Protein AF-A0A7S1WJ44-F1 (afdb_monomer_lite)

Foldseek 3Di:
DDDDDDDDDDDDDDDDDDDDDDDDDDDDDDDDPVVVVVVVVVVVVVCVVVQQAQDAAQDWGAAPVGDTDGELDADPVQEGHLSHQAPNDPTPHYGPHHRHAQLRAQDAQQDFGAAPVGHTDGELDWDDDPVFTEGDLNYDPPRDPTPYYHPGNNNAAQDEAQDWAADPPAPDRPDTDGEQDWGHHPVFTEGHLNHDPPRGPTPYYRPHHNYDDDPAADAQQDWDAAPADNDTDGEQDWDAHPVNDWTEGHLNHDPPRDPTPYYHPHHRYPD

Secondary structure (DSSP, 8-state):
----------------------------S-SSHHHHHHHHHHHHHHHSS--PPP--TT-EEE-TTSSEEESS-B-TTSBBPTTS-TT---SSB--S---S-GGGS---TT-EEE-TTS-EEESS-EEEETTEEEE-TTS-TT---SSB--SS-SSS--B-TT-EEE-SS-SSTT-EEESS-EEEETTEEEE-TTS-TT---SSB--SS--BPPPPPPB-TT-EEE-TTSS-EEESS-EEPPTTS---EE-TTSPTT---SSB--SS--BT-

Organism: Alexandrium catenella (NCBI:txid2925)

Sequence (271 aa):
MRAGLLSLAMALAAASASAGGAPDASCEAQASKDHLLLQLQASDKARLRKTAPACAVGDWVACPGGGSCEGNQCCPNGEVCPSAELHWKDCPRPKSADCLPPHQRPCEVGASVTCPGGEPCSGNQCCPGANGTTVCPSAAFGFSDCQHPKAVDCTQPICEVGAKVPCEPGANPHDFCSGNQCCSGANGTFVCPSADHDWNQCEKPKAFDCLKPKPEPCEVGELVLCPDSDAHCTGNQCCPSADGGPTSVCPSAEEGWSQCDAPKKFDCVGL

pLDDT: mean 75.87, std 19.02, range [28.05, 96.88]

Structure (mmCIF, N/CA/C/O backbone):
data_AF-A0A7S1WJ44-F1
#
_entry.id   AF-A0A7S1WJ44-F1
#
loop_
_atom_site.group_PDB
_atom_site.id
_atom_site.type_symbol
_atom_site.label_atom_id
_atom_site.label_alt_id
_atom_site.label_comp_id
_atom_site.label_asym_id
_atom_site.label_entity_id
_atom_site.label_seq_id
_atom_site.pdbx_PDB_ins_code
_atom_site.Cartn_x
_atom_site.Cartn_y
_atom_site.Cartn_z
_atom_site.occupancy
_atom_site.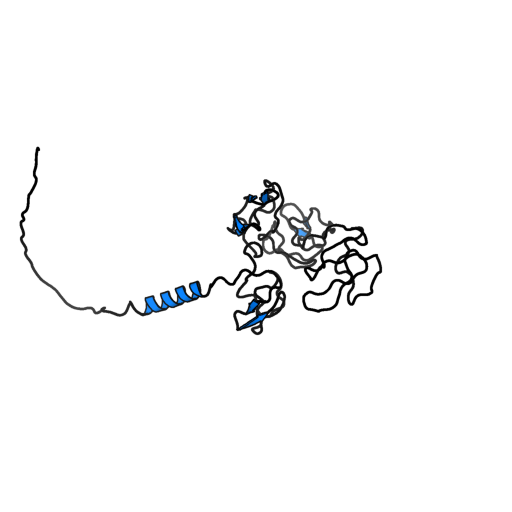B_iso_or_equiv
_atom_site.auth_seq_id
_atom_site.auth_comp_id
_atom_site.auth_asym_id
_atom_site.auth_atom_id
_atom_site.pdbx_PDB_model_num
ATOM 1 N N . MET A 1 1 ? 19.699 62.787 -47.876 1.00 40.47 1 MET A N 1
ATOM 2 C CA . MET A 1 1 ? 20.005 62.844 -49.327 1.00 40.47 1 MET A CA 1
ATOM 3 C C . MET A 1 1 ? 21.015 61.752 -49.659 1.00 40.47 1 MET A C 1
ATOM 5 O O . MET A 1 1 ? 21.880 61.522 -48.826 1.00 40.47 1 MET A O 1
ATOM 9 N N . ARG A 1 2 ? 20.911 61.165 -50.868 1.00 31.86 2 ARG A N 1
ATOM 10 C CA . ARG A 1 2 ? 21.509 59.906 -51.399 1.00 31.86 2 ARG A CA 1
ATOM 11 C C . ARG A 1 2 ? 20.618 58.679 -51.122 1.00 31.86 2 ARG A C 1
ATOM 13 O O . ARG A 1 2 ? 20.396 58.361 -49.965 1.00 31.86 2 ARG A O 1
ATOM 20 N N . ALA A 1 3 ? 19.833 58.232 -52.114 1.00 32.97 3 ALA A N 1
ATOM 21 C CA . ALA A 1 3 ? 20.174 57.322 -53.239 1.00 32.97 3 ALA A CA 1
ATOM 22 C C . ALA A 1 3 ? 20.161 55.852 -52.770 1.00 32.97 3 ALA A C 1
ATOM 24 O O . ALA A 1 3 ? 20.670 55.586 -51.694 1.00 32.97 3 ALA A O 1
ATOM 25 N N . GLY A 1 4 ? 19.626 54.842 -53.457 1.00 31.91 4 GLY A N 1
ATOM 26 C CA . GLY A 1 4 ? 18.977 54.672 -54.759 1.00 31.91 4 GLY A CA 1
ATOM 27 C C . GLY A 1 4 ? 18.382 53.243 -54.789 1.00 31.91 4 GLY A C 1
ATOM 28 O O . GLY A 1 4 ? 18.775 52.405 -53.988 1.00 31.91 4 GLY A O 1
ATOM 29 N N . LEU A 1 5 ? 17.311 53.026 -55.560 1.00 37.56 5 LEU A N 1
ATOM 30 C CA . LEU A 1 5 ? 17.292 52.190 -56.777 1.00 37.56 5 LEU A CA 1
ATOM 31 C C . LEU A 1 5 ? 17.426 50.673 -56.552 1.00 37.56 5 LEU A C 1
ATOM 33 O O . LEU A 1 5 ? 18.509 50.201 -56.237 1.00 37.56 5 LEU A O 1
ATOM 37 N N . LEU A 1 6 ? 16.368 49.921 -56.886 1.00 36.56 6 LEU A N 1
ATOM 38 C CA . LEU A 1 6 ? 16.415 48.924 -57.970 1.00 36.56 6 LEU A CA 1
ATOM 39 C C . LEU A 1 6 ? 15.017 48.349 -58.262 1.00 36.56 6 LEU A C 1
ATOM 41 O O . LEU A 1 6 ? 14.488 47.518 -57.530 1.00 36.56 6 LEU A O 1
ATOM 45 N N . SER A 1 7 ? 14.445 48.810 -59.375 1.00 41.78 7 SER A N 1
ATOM 46 C CA . SER A 1 7 ? 13.483 48.060 -60.184 1.00 41.78 7 SER A CA 1
ATOM 47 C C . SER A 1 7 ? 14.225 46.974 -60.963 1.00 41.78 7 SER A C 1
ATOM 49 O O . SER A 1 7 ? 15.305 47.256 -61.475 1.00 41.78 7 SER A O 1
ATOM 51 N N . LEU A 1 8 ? 13.600 45.816 -61.185 1.00 37.00 8 LEU A N 1
ATOM 52 C CA . LEU A 1 8 ? 13.509 45.232 -62.528 1.00 37.00 8 LEU A CA 1
ATOM 53 C C . LEU A 1 8 ? 12.373 44.200 -62.582 1.00 37.00 8 LEU A C 1
ATOM 55 O O . LEU A 1 8 ? 12.234 43.351 -61.707 1.00 37.00 8 LEU A O 1
ATOM 59 N N . ALA A 1 9 ? 11.563 44.320 -63.628 1.00 35.44 9 ALA A N 1
ATOM 60 C CA . ALA A 1 9 ? 10.484 43.424 -64.010 1.00 35.44 9 ALA A CA 1
ATOM 61 C C . ALA A 1 9 ? 10.841 42.715 -65.330 1.00 35.44 9 ALA A C 1
ATOM 63 O O . ALA A 1 9 ? 11.813 43.090 -65.982 1.00 35.44 9 ALA A O 1
ATOM 64 N N . MET A 1 10 ? 9.946 41.802 -65.734 1.00 37.22 10 MET A N 1
ATOM 65 C CA . MET A 1 10 ? 9.858 41.048 -66.999 1.00 37.22 10 MET A CA 1
ATOM 66 C C . MET A 1 10 ? 10.802 39.849 -67.144 1.00 37.22 10 MET A C 1
ATOM 68 O O . MET A 1 10 ? 11.972 39.945 -66.811 1.00 37.22 10 MET A O 1
ATOM 72 N N . ALA A 1 11 ? 10.449 38.701 -67.726 1.00 37.75 11 ALA A N 1
ATOM 73 C CA . ALA A 1 11 ? 9.242 38.022 -68.239 1.00 37.75 11 ALA A CA 1
ATOM 74 C C . ALA A 1 11 ? 9.768 37.181 -69.414 1.00 37.75 11 ALA A C 1
ATOM 76 O O . ALA A 1 11 ? 10.485 37.748 -70.228 1.00 37.75 11 ALA A O 1
ATOM 77 N N . LEU A 1 12 ? 9.402 35.901 -69.555 1.00 33.78 12 LEU A N 1
ATOM 78 C CA . LEU A 1 12 ? 9.145 35.277 -70.865 1.00 33.78 12 LEU A CA 1
ATOM 79 C C . LEU A 1 12 ? 8.625 33.841 -70.714 1.00 33.78 12 LEU A C 1
ATOM 81 O O . LEU A 1 12 ? 9.137 33.037 -69.941 1.00 33.78 12 LEU A O 1
ATOM 85 N N . ALA A 1 13 ? 7.558 33.586 -71.463 1.00 34.53 13 ALA A N 1
ATOM 86 C CA . ALA A 1 13 ? 6.774 32.365 -71.561 1.00 34.53 13 ALA A CA 1
ATOM 87 C C . ALA A 1 13 ? 7.230 31.501 -72.752 1.00 34.53 13 ALA A C 1
ATOM 89 O O . ALA A 1 13 ? 7.845 32.038 -73.669 1.00 34.53 13 ALA A O 1
ATOM 90 N N . ALA A 1 14 ? 6.838 30.219 -72.792 1.00 36.66 14 ALA A N 1
ATOM 91 C CA . ALA A 1 14 ? 6.149 29.596 -73.940 1.00 36.66 14 ALA A CA 1
ATOM 92 C C . ALA A 1 14 ? 5.881 28.093 -73.716 1.00 36.66 14 ALA A C 1
ATOM 94 O O . ALA A 1 14 ? 6.631 27.392 -73.045 1.00 36.66 14 ALA A O 1
ATOM 95 N N . ALA A 1 15 ? 4.773 27.643 -74.305 1.00 36.34 15 ALA A N 1
ATOM 96 C CA . ALA A 1 15 ? 4.088 26.363 -74.152 1.00 36.34 15 ALA A CA 1
ATOM 97 C C . ALA A 1 15 ? 4.295 25.400 -75.343 1.00 36.34 15 ALA A C 1
ATOM 99 O O . ALA A 1 15 ? 4.692 25.842 -76.418 1.00 36.34 15 ALA A O 1
ATOM 100 N N . SER A 1 16 ? 3.942 24.114 -75.162 1.00 40.56 16 SER A N 1
ATOM 101 C CA . SER A 1 16 ? 3.268 23.159 -76.098 1.00 40.56 16 SER A CA 1
ATOM 102 C C . SER A 1 16 ? 3.574 21.712 -75.637 1.00 40.56 16 SER A C 1
ATOM 104 O O . SER A 1 16 ? 4.726 21.404 -75.373 1.00 40.56 16 SER A O 1
ATOM 106 N N . ALA A 1 17 ? 2.643 20.816 -75.274 1.00 36.91 1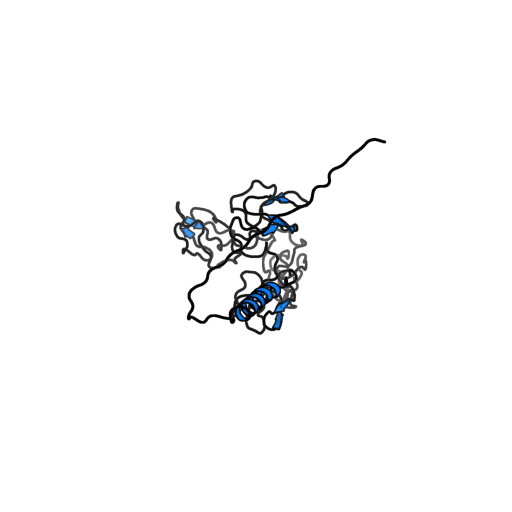7 ALA A N 1
ATOM 107 C CA . ALA A 1 17 ? 1.419 20.260 -75.883 1.00 36.91 17 ALA A CA 1
ATOM 108 C C . ALA A 1 17 ? 1.657 19.067 -76.846 1.00 36.91 17 ALA A C 1
ATOM 110 O O . ALA A 1 17 ? 2.082 19.255 -77.979 1.00 36.91 17 ALA A O 1
ATOM 111 N N . SER A 1 18 ? 1.324 17.847 -76.393 1.00 37.75 18 SER A N 1
ATOM 112 C CA . SER A 1 18 ? 0.626 16.744 -77.112 1.00 37.75 18 SER A CA 1
ATOM 113 C C . SER A 1 18 ? 0.551 15.525 -76.161 1.00 37.75 18 SER A C 1
ATOM 115 O O . SER A 1 18 ? 1.563 15.129 -75.601 1.00 37.75 18 SER A O 1
ATOM 117 N N . ALA A 1 19 ? -0.611 15.083 -75.665 1.00 34.94 19 ALA A N 1
ATOM 118 C CA . ALA A 1 19 ? -1.763 14.419 -76.296 1.00 34.94 19 ALA A CA 1
ATOM 119 C C . ALA A 1 19 ? -1.547 12.913 -76.565 1.00 34.94 19 ALA A C 1
ATOM 121 O O . ALA A 1 19 ? -0.796 12.549 -77.463 1.00 34.94 19 ALA A O 1
ATOM 122 N N . GLY A 1 20 ? -2.296 12.061 -75.843 1.00 28.17 20 GLY A N 1
ATOM 123 C CA . GLY A 1 20 ? -2.628 10.698 -76.282 1.00 28.17 20 GLY A CA 1
ATOM 124 C C . GLY A 1 20 ? -2.820 9.658 -75.169 1.00 28.17 20 GLY A C 1
ATOM 125 O O . GLY A 1 20 ? -1.836 9.140 -74.659 1.00 28.17 20 GLY A O 1
ATOM 126 N N . GLY A 1 21 ? -4.077 9.284 -74.884 1.00 28.05 21 GLY A N 1
ATOM 127 C CA . GLY A 1 21 ? -4.427 7.947 -74.368 1.00 28.05 21 GLY A CA 1
ATOM 128 C C . GLY A 1 21 ? -5.189 7.878 -73.036 1.00 28.05 21 GLY A C 1
ATOM 129 O O . GLY A 1 21 ? -4.581 7.772 -71.981 1.00 28.05 21 GLY A O 1
ATOM 130 N N . ALA A 1 22 ? -6.522 7.851 -73.105 1.00 35.88 22 ALA A N 1
ATOM 131 C CA . ALA A 1 22 ? -7.415 7.178 -72.144 1.00 35.88 22 ALA A CA 1
ATOM 132 C C . ALA A 1 22 ? -7.839 5.821 -72.787 1.00 35.88 22 ALA A C 1
ATOM 134 O O . ALA A 1 22 ? -7.685 5.734 -74.012 1.00 35.88 22 ALA A O 1
ATOM 135 N N . PRO A 1 23 ? -8.378 4.790 -72.084 1.00 49.78 23 PRO A N 1
ATOM 136 C CA . PRO A 1 23 ? -9.302 4.923 -70.949 1.00 49.78 23 PRO A CA 1
ATOM 137 C C . PRO A 1 23 ? -9.191 3.880 -69.806 1.00 49.78 23 PRO A C 1
ATOM 139 O O . PRO A 1 23 ? -8.409 2.938 -69.850 1.00 49.78 23 PRO A O 1
ATOM 142 N N . ASP A 1 24 ? -10.065 4.097 -68.817 1.00 32.94 24 ASP A N 1
ATOM 143 C CA . ASP A 1 24 ? -10.610 3.158 -67.824 1.00 32.94 24 ASP A CA 1
ATOM 144 C C . ASP A 1 24 ? -9.734 2.698 -66.649 1.00 32.94 24 ASP A C 1
ATOM 146 O O . ASP A 1 24 ? -8.983 1.733 -66.730 1.00 32.94 24 ASP A O 1
ATOM 150 N N . ALA A 1 25 ? -9.972 3.304 -65.480 1.00 34.94 25 ALA A N 1
ATOM 151 C CA . ALA A 1 25 ? -10.624 2.599 -64.373 1.00 34.94 25 ALA A CA 1
ATOM 152 C C . ALA A 1 25 ? -10.968 3.570 -63.229 1.00 34.94 25 ALA A C 1
ATOM 154 O O . ALA A 1 25 ? -10.122 4.270 -62.682 1.00 34.94 25 ALA A O 1
ATOM 155 N N . SER A 1 26 ? -12.257 3.573 -62.904 1.00 43.38 26 SER A N 1
ATOM 156 C CA . SER A 1 26 ? -12.923 4.120 -61.721 1.00 43.38 26 SER A CA 1
ATOM 157 C C . SER A 1 26 ? -12.087 4.122 -60.429 1.00 43.38 26 SER A C 1
ATOM 159 O O . SER A 1 26 ? -11.561 3.078 -60.055 1.00 43.38 26 SER A O 1
ATOM 161 N N . CYS A 1 27 ? -12.047 5.262 -59.725 1.00 30.81 27 CYS A N 1
ATOM 162 C CA . CYS A 1 27 ? -12.016 5.362 -58.254 1.00 30.81 27 CYS A CA 1
ATOM 163 C C . CYS A 1 27 ? -12.110 6.843 -57.825 1.00 30.81 27 CYS A C 1
ATOM 165 O O . CYS A 1 27 ? -11.196 7.396 -57.215 1.00 30.81 27 CYS A O 1
ATOM 167 N N . GLU A 1 28 ? -13.216 7.514 -58.162 1.00 38.75 28 GLU A N 1
ATOM 168 C CA . GLU A 1 28 ? -13.568 8.775 -57.504 1.00 38.75 28 GLU A CA 1
ATOM 169 C C . GLU A 1 28 ? -14.410 8.509 -56.250 1.00 38.75 28 GLU A C 1
ATOM 171 O O . GLU A 1 28 ? -15.419 7.811 -56.282 1.00 38.75 28 GLU A O 1
ATOM 176 N N . ALA A 1 29 ? -13.975 9.154 -55.167 1.00 46.62 29 ALA A N 1
ATOM 177 C CA . ALA A 1 29 ? -14.790 9.664 -54.071 1.00 46.62 29 ALA A CA 1
ATOM 178 C C . ALA A 1 29 ? -15.563 8.660 -53.200 1.00 46.62 29 ALA A C 1
ATOM 180 O O . ALA A 1 29 ? -16.782 8.592 -53.284 1.00 46.62 29 ALA A O 1
ATOM 181 N N . GLN A 1 30 ? -14.886 8.027 -52.228 1.00 44.62 30 GLN A N 1
ATOM 182 C CA . GLN A 1 30 ? -15.526 7.585 -50.970 1.00 44.62 30 GLN A CA 1
ATOM 183 C C . GLN A 1 30 ? -14.508 7.168 -49.885 1.00 44.62 30 GLN A C 1
ATOM 185 O O . GLN A 1 30 ? -14.579 6.087 -49.322 1.00 44.62 30 GLN A O 1
ATOM 190 N N . ALA A 1 31 ? -13.534 8.025 -49.561 1.00 45.38 31 ALA A N 1
ATOM 191 C CA . ALA A 1 31 ? -12.556 7.743 -48.495 1.00 45.38 31 ALA A CA 1
ATOM 192 C C . ALA A 1 31 ? -12.356 8.924 -47.530 1.00 45.38 31 ALA A C 1
ATOM 194 O O . ALA A 1 31 ? -11.247 9.197 -47.086 1.00 45.38 31 ALA A O 1
ATOM 195 N N . SER A 1 32 ? -13.421 9.678 -47.231 1.00 51.25 32 SER A N 1
ATOM 196 C CA . SER A 1 32 ? -13.310 10.861 -46.357 1.00 51.25 32 SER A CA 1
ATOM 197 C C . SER A 1 32 ? -14.314 10.902 -45.199 1.00 51.25 32 SER A C 1
ATOM 199 O O . SER A 1 32 ? -14.053 11.575 -44.206 1.00 51.25 32 SER A O 1
ATOM 201 N N . LYS A 1 33 ? -15.417 10.139 -45.243 1.00 45.22 33 LYS A N 1
ATOM 202 C CA . LYS A 1 33 ? -16.398 10.119 -44.140 1.00 45.22 33 LYS A CA 1
ATOM 203 C C . LYS A 1 33 ? -16.094 9.076 -43.061 1.00 45.22 33 LYS A C 1
ATOM 205 O O . LYS A 1 33 ? -16.224 9.398 -41.884 1.00 45.22 33 LYS A O 1
ATOM 210 N N . ASP A 1 34 ? -15.598 7.895 -43.428 1.00 49.16 34 ASP A N 1
ATOM 211 C CA . ASP A 1 34 ? -15.352 6.820 -42.451 1.00 49.16 34 ASP A CA 1
ATOM 212 C C . ASP A 1 34 ? -14.095 7.056 -41.602 1.00 49.16 34 ASP A C 1
ATOM 214 O O . ASP A 1 34 ? -14.073 6.734 -40.414 1.00 49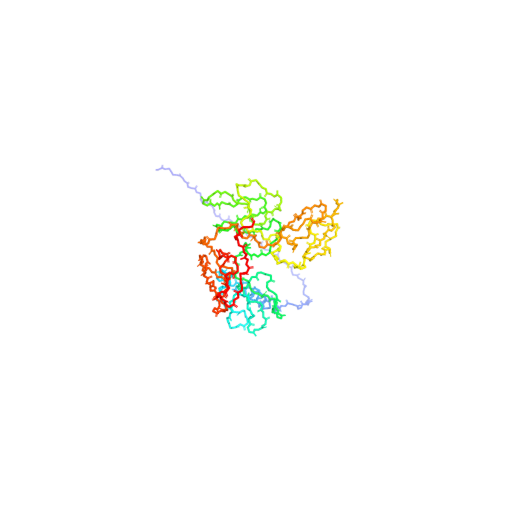.16 34 ASP A O 1
ATOM 218 N N . HIS A 1 35 ? -13.073 7.715 -42.162 1.00 49.12 35 HIS A N 1
ATOM 219 C CA . HIS A 1 35 ? -11.876 8.094 -41.404 1.00 49.12 35 HIS A CA 1
ATOM 220 C C . HIS A 1 35 ? -12.172 9.206 -40.387 1.00 49.12 35 HIS A C 1
ATOM 222 O O . HIS A 1 35 ? -11.628 9.198 -39.285 1.00 49.12 35 HIS A O 1
ATOM 228 N N . LEU A 1 36 ? -13.087 10.126 -40.715 1.00 49.38 36 LEU A N 1
ATOM 229 C CA . LEU A 1 36 ? -13.509 11.172 -39.788 1.00 49.38 36 LEU A CA 1
ATOM 230 C C . LEU A 1 36 ? -14.360 10.592 -38.648 1.00 49.38 36 LEU A C 1
ATOM 232 O O . LEU A 1 36 ? -14.193 11.007 -37.505 1.00 49.38 36 LEU A O 1
ATOM 236 N N . LEU A 1 37 ? -15.207 9.591 -38.926 1.00 54.12 37 LEU A N 1
ATOM 237 C CA . LEU A 1 37 ? -16.004 8.913 -37.898 1.00 54.12 37 LEU A CA 1
ATOM 238 C C . LEU A 1 37 ? -15.125 8.092 -36.934 1.00 54.12 37 LEU A C 1
ATOM 240 O O . LEU A 1 37 ? -15.326 8.167 -35.723 1.00 54.12 37 LEU A O 1
ATOM 244 N N . LEU A 1 38 ? -14.102 7.386 -37.439 1.00 49.62 38 LEU A N 1
ATOM 245 C CA . LEU A 1 38 ? -13.128 6.686 -36.588 1.00 49.62 38 LEU A CA 1
ATOM 246 C C . LEU A 1 38 ? -12.268 7.656 -35.763 1.00 49.62 38 LEU A C 1
ATOM 248 O O . LEU A 1 38 ? -11.977 7.382 -34.598 1.00 49.62 38 LEU A O 1
ATOM 252 N N . GLN A 1 39 ? -11.878 8.800 -36.335 1.00 52.56 39 GLN A N 1
ATOM 253 C CA . GLN A 1 39 ? -11.119 9.824 -35.611 1.00 52.56 39 GLN A CA 1
ATOM 254 C C . GLN A 1 39 ? -11.966 10.542 -34.554 1.00 52.56 39 GLN A C 1
ATOM 256 O O . GLN A 1 39 ? -11.448 10.827 -33.474 1.00 52.56 39 GLN A O 1
ATOM 261 N N . LEU A 1 40 ? -13.261 10.769 -34.798 1.00 50.22 40 LEU A N 1
ATOM 262 C CA . LEU A 1 40 ? -14.200 11.282 -33.793 1.00 50.22 40 LEU A CA 1
ATOM 263 C C . LEU A 1 40 ? -14.408 10.269 -32.660 1.00 50.22 40 LEU A C 1
ATOM 265 O O . LEU A 1 40 ? -14.262 10.637 -31.501 1.00 50.22 40 LEU A O 1
ATOM 269 N N . GLN A 1 41 ? -14.589 8.979 -32.959 1.00 54.84 41 GLN A N 1
ATOM 270 C CA . GLN A 1 41 ? -14.728 7.946 -31.922 1.00 54.84 41 GLN A CA 1
ATOM 271 C C . GLN A 1 41 ? -13.444 7.726 -31.101 1.00 54.84 41 GLN A C 1
ATOM 273 O O . GLN A 1 41 ? -13.521 7.488 -29.894 1.00 54.84 41 GLN A O 1
ATOM 278 N N . ALA A 1 42 ? -12.257 7.851 -31.704 1.00 50.88 42 ALA A N 1
ATOM 279 C CA . ALA A 1 42 ? -10.983 7.803 -30.980 1.00 50.88 42 ALA A CA 1
ATOM 280 C C . ALA A 1 42 ? -10.748 9.061 -30.121 1.00 50.88 42 ALA A C 1
ATOM 282 O O . ALA A 1 42 ? -10.253 8.959 -28.997 1.00 50.88 42 ALA A O 1
ATOM 283 N N . SER A 1 43 ? -11.153 10.235 -30.616 1.00 49.56 43 SER A N 1
ATOM 284 C CA . SER A 1 43 ? -11.034 11.517 -29.907 1.00 49.56 43 SER A CA 1
ATOM 285 C C . SER A 1 43 ? -12.051 11.652 -28.779 1.00 49.56 43 SER A C 1
ATOM 287 O O . SER A 1 43 ? -11.723 12.218 -27.742 1.00 49.56 43 SER A O 1
ATOM 289 N N . ASP A 1 44 ? -13.243 11.078 -28.929 1.00 48.56 44 ASP A N 1
ATOM 290 C CA . ASP A 1 44 ? -14.255 11.006 -27.878 1.00 48.56 44 ASP A CA 1
ATOM 291 C C . ASP A 1 44 ? -13.881 9.971 -26.819 1.00 48.56 44 ASP A C 1
ATOM 293 O O . ASP A 1 44 ? -14.039 10.249 -25.640 1.00 48.56 44 ASP A O 1
ATOM 297 N N . LYS A 1 45 ? -13.267 8.834 -27.177 1.00 49.38 45 LYS A N 1
ATOM 298 C CA . LYS A 1 45 ? -12.708 7.884 -26.193 1.00 49.38 45 LYS A CA 1
ATOM 299 C C . LYS A 1 45 ? -11.504 8.473 -25.436 1.00 49.38 45 LYS A C 1
ATOM 301 O O . LYS A 1 45 ? -11.297 8.155 -24.266 1.00 49.38 45 LYS A O 1
ATOM 306 N N . ALA A 1 46 ? -10.750 9.374 -26.072 1.00 41.66 46 ALA A N 1
ATOM 307 C CA . ALA A 1 46 ? -9.669 10.142 -25.449 1.00 41.66 46 ALA A CA 1
ATOM 308 C C . ALA A 1 46 ? -10.162 11.372 -24.655 1.00 41.66 46 ALA A C 1
ATOM 310 O O . ALA A 1 46 ? -9.540 11.724 -23.660 1.00 41.66 46 ALA A O 1
ATOM 311 N N . ARG A 1 47 ? -11.291 11.996 -25.025 1.00 46.31 47 ARG A N 1
ATOM 312 C CA . ARG A 1 47 ? -11.946 13.084 -24.266 1.00 46.31 47 ARG A CA 1
ATOM 313 C C . ARG A 1 47 ? -12.901 12.590 -23.174 1.00 46.31 47 ARG A C 1
ATOM 315 O O . ARG A 1 47 ? -13.184 13.347 -22.251 1.00 46.31 47 ARG A O 1
ATOM 322 N N . LEU A 1 48 ? -13.362 11.339 -23.242 1.00 44.72 48 LEU A N 1
ATOM 323 C CA . LEU A 1 48 ? -14.066 10.621 -22.170 1.00 44.72 48 LEU A CA 1
ATOM 324 C C . LEU A 1 48 ? -13.109 10.028 -21.133 1.00 44.72 48 LEU A C 1
ATOM 326 O O . LEU A 1 48 ? -13.544 9.753 -20.021 1.00 44.72 48 LEU A O 1
ATOM 330 N N . ARG A 1 49 ? -11.793 10.011 -21.398 1.00 46.25 49 ARG A N 1
ATOM 331 C CA . ARG A 1 49 ? -10.785 10.227 -20.342 1.00 46.25 49 ARG A CA 1
ATOM 332 C C . ARG A 1 49 ? -10.812 11.697 -19.909 1.00 46.25 49 ARG A C 1
ATOM 334 O O . ARG A 1 49 ? -9.796 12.382 -19.854 1.00 46.25 49 ARG A O 1
ATOM 341 N N . LYS A 1 50 ? -12.013 12.203 -19.642 1.00 38.78 50 LYS A N 1
ATOM 342 C CA . LYS A 1 50 ? -12.217 13.404 -18.860 1.00 38.78 50 LYS A CA 1
ATOM 343 C C . LYS A 1 50 ? -11.604 13.029 -17.527 1.00 38.78 50 LYS A C 1
ATOM 345 O O . LYS A 1 50 ? -12.073 12.076 -16.912 1.00 38.78 50 LYS A O 1
ATOM 350 N N . THR A 1 51 ? -10.488 13.665 -17.195 1.00 47.56 51 THR A N 1
ATOM 351 C CA . THR A 1 51 ? -9.818 13.574 -15.901 1.00 47.56 51 THR A CA 1
ATOM 352 C C . THR A 1 51 ? -10.891 13.508 -14.828 1.00 47.56 51 THR A C 1
ATOM 354 O O . THR A 1 51 ? -11.530 14.522 -14.533 1.00 47.56 51 THR A O 1
ATOM 357 N N . ALA A 1 52 ? -11.159 12.299 -14.328 1.00 49.53 52 ALA A N 1
ATOM 358 C CA . ALA A 1 52 ? -11.921 12.157 -13.109 1.00 49.53 52 ALA A CA 1
ATOM 359 C C . ALA A 1 52 ? -11.171 13.010 -12.077 1.00 49.53 52 ALA A C 1
ATOM 361 O O . ALA A 1 52 ? -9.932 13.000 -12.100 1.00 49.53 52 ALA A O 1
ATOM 362 N N . PRO A 1 53 ? -11.867 13.821 -11.265 1.00 58.59 53 PRO A N 1
ATOM 363 C CA . PRO A 1 53 ? -11.199 14.498 -10.167 1.00 58.59 53 PRO A CA 1
ATOM 364 C C . PRO A 1 53 ? -10.412 13.440 -9.395 1.00 58.59 53 PRO A C 1
ATOM 366 O O . PRO A 1 53 ? -10.928 12.346 -9.157 1.00 58.59 53 PRO A O 1
ATOM 369 N N . ALA A 1 54 ? -9.144 13.734 -9.110 1.00 74.50 54 ALA A N 1
ATOM 370 C CA . ALA A 1 54 ? -8.371 12.876 -8.232 1.00 74.50 54 ALA A CA 1
ATOM 371 C C . ALA A 1 54 ? -9.146 12.741 -6.911 1.00 74.50 54 ALA A C 1
ATOM 373 O O . ALA A 1 54 ? -9.667 13.741 -6.415 1.00 74.50 54 ALA A O 1
ATOM 374 N N . CYS A 1 55 ? -9.265 11.520 -6.410 1.00 81.25 55 CYS A N 1
ATOM 375 C CA . CYS A 1 55 ? -10.023 11.171 -5.215 1.00 81.25 55 CYS A CA 1
ATOM 376 C C . CYS A 1 55 ? -9.099 10.466 -4.216 1.00 81.25 55 CYS A C 1
ATOM 378 O O . CYS A 1 55 ? -8.102 9.870 -4.622 1.00 81.25 55 CYS A O 1
ATOM 380 N N . ALA A 1 56 ? -9.403 10.529 -2.928 1.00 81.12 56 ALA A N 1
ATOM 381 C CA . ALA A 1 56 ? -8.775 9.696 -1.914 1.00 81.12 56 ALA A CA 1
ATOM 382 C C . ALA A 1 56 ? -9.435 8.310 -1.853 1.00 81.12 56 ALA A C 1
ATOM 384 O O . ALA A 1 56 ? -10.542 8.093 -2.360 1.00 81.12 56 ALA A O 1
ATOM 385 N N . VAL A 1 57 ? -8.742 7.360 -1.220 1.00 80.44 57 VAL A N 1
ATOM 386 C CA . VAL A 1 57 ? -9.362 6.086 -0.847 1.00 80.44 57 VAL A CA 1
ATOM 387 C C . VAL A 1 57 ? -10.535 6.388 0.078 1.00 80.44 57 VAL A C 1
ATOM 389 O O . VAL A 1 57 ? -10.371 7.139 1.032 1.00 80.44 57 VAL A O 1
ATOM 392 N N . GLY A 1 58 ? -11.703 5.816 -0.212 1.00 79.56 58 GLY A N 1
ATOM 393 C CA . GLY A 1 58 ? -12.901 6.081 0.587 1.00 79.56 58 GLY A CA 1
ATOM 394 C C . GLY A 1 58 ? -13.674 7.336 0.185 1.00 79.56 58 GLY A C 1
ATOM 395 O O . GLY A 1 58 ? -14.655 7.647 0.831 1.00 79.56 58 GLY A O 1
ATOM 396 N N . ASP A 1 59 ? -13.313 8.047 -0.886 1.00 88.62 59 ASP A N 1
ATOM 397 C CA . ASP A 1 59 ? -14.146 9.164 -1.350 1.00 88.62 59 ASP A CA 1
ATOM 398 C C . ASP A 1 59 ? -15.463 8.682 -1.980 1.00 88.62 59 ASP A C 1
ATOM 400 O O . ASP A 1 59 ? -15.487 7.702 -2.734 1.00 88.62 59 ASP A O 1
ATOM 404 N N . TRP A 1 60 ? -16.547 9.441 -1.782 1.00 89.75 60 TRP A N 1
ATOM 405 C CA . TRP A 1 60 ? -17.809 9.246 -2.501 1.00 89.75 60 TRP A CA 1
ATOM 406 C C . TRP A 1 60 ? -17.676 9.684 -3.966 1.00 89.75 60 TRP A C 1
ATOM 408 O O . TRP A 1 60 ? -17.621 10.878 -4.283 1.00 89.75 60 TRP A O 1
ATOM 418 N N . VAL A 1 61 ? -17.654 8.722 -4.890 1.00 91.50 61 VAL A N 1
ATOM 419 C CA . VAL A 1 61 ? -17.360 8.964 -6.310 1.00 91.50 61 VAL A CA 1
ATOM 420 C C . VAL A 1 61 ? -18.418 8.386 -7.241 1.00 91.50 61 VAL A C 1
ATOM 422 O O . VAL A 1 61 ? -19.176 7.475 -6.910 1.00 91.50 61 VAL A O 1
ATOM 425 N N . ALA A 1 62 ? -18.498 8.949 -8.446 1.00 91.94 62 ALA A N 1
ATOM 426 C CA . ALA A 1 62 ? -19.410 8.470 -9.476 1.00 91.94 62 ALA A CA 1
ATOM 427 C C . ALA A 1 62 ? -18.894 7.174 -10.119 1.00 91.94 62 ALA A C 1
ATOM 429 O O . ALA A 1 62 ? -17.737 7.084 -10.535 1.00 91.94 62 ALA A O 1
ATOM 430 N N . CYS A 1 63 ? -19.788 6.200 -10.274 1.00 92.19 63 CYS A N 1
ATOM 431 C CA . CYS A 1 63 ? -19.499 4.946 -10.956 1.00 92.19 63 CYS A CA 1
ATOM 432 C C . CYS A 1 63 ? -19.514 5.115 -12.487 1.00 92.19 63 CYS A C 1
ATOM 434 O O . CYS A 1 63 ? -20.423 5.759 -13.020 1.00 92.19 63 CYS A O 1
ATOM 436 N N . PRO A 1 64 ? -18.599 4.466 -13.235 1.00 85.44 64 PRO A N 1
ATOM 437 C CA . PRO A 1 64 ? -18.576 4.511 -14.703 1.00 85.44 64 PRO A CA 1
ATOM 438 C C . PRO A 1 64 ? -19.862 3.998 -15.371 1.00 85.44 64 PRO A C 1
ATOM 440 O O . PRO A 1 64 ? -20.244 4.484 -16.433 1.00 85.44 64 PRO A O 1
ATOM 443 N N . GLY A 1 65 ? -20.542 3.032 -14.743 1.00 82.94 65 GLY A N 1
ATOM 444 C CA . GLY A 1 65 ? -21.832 2.490 -15.187 1.00 82.94 65 GLY A CA 1
ATOM 445 C C . GLY A 1 65 ? -23.066 3.234 -14.664 1.00 82.94 65 GLY A C 1
ATOM 446 O O . GLY A 1 65 ? -24.181 2.777 -14.908 1.00 82.94 65 GLY A O 1
ATOM 447 N N . GLY A 1 66 ? -22.885 4.350 -13.953 1.00 84.06 66 GLY A N 1
ATOM 448 C CA . GLY A 1 66 ? -23.951 5.068 -13.256 1.00 84.06 66 GLY A CA 1
ATOM 449 C C . GLY A 1 66 ? -24.104 4.653 -11.789 1.00 84.06 66 GLY A C 1
ATOM 450 O O . GLY A 1 66 ? -23.730 3.551 -11.387 1.00 84.06 66 GLY A O 1
ATOM 451 N N . GLY A 1 67 ? -24.649 5.570 -10.988 1.00 90.31 67 GLY A N 1
ATOM 452 C CA . GLY A 1 67 ? -24.667 5.474 -9.528 1.00 90.31 67 GLY A CA 1
ATOM 453 C C . GLY A 1 67 ? -23.402 6.047 -8.887 1.00 90.31 67 GLY A C 1
ATOM 454 O O . GLY A 1 67 ? -22.577 6.677 -9.554 1.00 90.31 67 GLY A O 1
ATOM 455 N N . SER A 1 68 ? -23.268 5.819 -7.587 1.00 92.38 68 SER A N 1
ATOM 456 C CA . SER A 1 68 ? -22.126 6.253 -6.787 1.00 92.38 68 SER A CA 1
ATOM 457 C C . SER A 1 68 ? -21.696 5.137 -5.848 1.00 92.38 68 SER A C 1
ATOM 459 O O . SER A 1 68 ? -22.486 4.240 -5.552 1.00 92.38 68 SER A O 1
ATOM 461 N N . CYS A 1 69 ? -20.443 5.192 -5.428 1.00 92.81 69 CYS A N 1
ATOM 462 C CA . CYS A 1 69 ? -19.830 4.252 -4.505 1.00 92.81 69 CYS A CA 1
ATOM 463 C C . CYS A 1 69 ? -18.779 4.979 -3.665 1.00 92.81 69 CYS A C 1
ATOM 465 O O . CYS A 1 69 ? -18.355 6.083 -4.018 1.00 92.81 69 CYS A O 1
ATOM 467 N N . GLU A 1 70 ? -18.345 4.332 -2.591 1.00 93.62 70 GLU A N 1
ATOM 468 C CA . GLU A 1 70 ? -17.359 4.863 -1.658 1.00 93.62 70 GLU A CA 1
ATOM 469 C C . GLU A 1 70 ? -16.396 3.752 -1.244 1.00 93.62 70 GLU A C 1
ATOM 471 O O . GLU A 1 70 ? -16.835 2.677 -0.837 1.00 93.62 70 GLU A O 1
ATOM 476 N N . GLY A 1 71 ? -15.089 3.980 -1.389 1.00 86.56 71 GLY A N 1
ATOM 477 C CA . GLY A 1 71 ? -14.069 3.047 -0.912 1.00 86.56 71 GLY A CA 1
ATOM 478 C C . GLY A 1 71 ? -14.257 1.621 -1.432 1.00 86.56 71 GLY A C 1
ATOM 479 O O . GLY A 1 71 ? -14.528 1.402 -2.611 1.00 86.56 71 GLY A O 1
ATOM 480 N N . ASN A 1 72 ? -14.097 0.637 -0.549 1.00 88.25 72 ASN A N 1
ATOM 481 C CA . ASN A 1 72 ? -14.163 -0.794 -0.858 1.00 88.25 72 ASN A CA 1
ATOM 482 C C . ASN A 1 72 ? -15.616 -1.288 -1.029 1.00 88.25 72 ASN A C 1
ATOM 484 O O . ASN A 1 72 ? -16.086 -2.168 -0.311 1.00 88.25 72 ASN A O 1
ATOM 488 N N . GLN A 1 73 ? -16.344 -0.698 -1.979 1.00 92.19 73 GLN A N 1
ATOM 489 C CA . GLN A 1 73 ? -17.723 -1.046 -2.324 1.00 92.19 73 GLN A CA 1
ATOM 490 C C . GLN A 1 73 ? -17.882 -1.314 -3.823 1.00 92.19 73 GLN A C 1
ATOM 492 O O . GLN A 1 73 ? -17.140 -0.803 -4.665 1.00 92.19 73 GLN A O 1
ATOM 497 N N . CYS A 1 74 ? -18.879 -2.124 -4.182 1.00 93.44 74 CYS A N 1
ATOM 498 C CA . CYS A 1 74 ? -19.177 -2.385 -5.583 1.00 93.44 74 CYS A CA 1
ATOM 499 C C . CYS A 1 74 ? -20.106 -1.316 -6.133 1.00 93.44 74 CYS A C 1
ATOM 501 O O . CYS A 1 74 ? -21.170 -1.047 -5.578 1.00 93.44 74 CYS A O 1
ATOM 503 N N . CYS A 1 75 ? -19.744 -0.778 -7.292 1.00 94.75 75 CYS A N 1
ATOM 504 C CA . CYS A 1 75 ? -20.667 -0.033 -8.122 1.00 94.75 75 CYS A CA 1
ATOM 505 C C . CYS A 1 75 ? -21.900 -0.889 -8.465 1.00 94.75 75 CYS A C 1
ATOM 507 O O . CYS A 1 75 ? -21.800 -2.118 -8.551 1.00 94.75 75 CYS A O 1
ATOM 509 N N . PRO A 1 76 ? -23.060 -0.274 -8.763 1.00 92.81 76 PRO A N 1
ATOM 510 C CA . PRO A 1 76 ? -24.284 -1.007 -9.111 1.00 92.81 76 PRO A CA 1
ATOM 511 C C . PRO A 1 76 ? -24.143 -1.949 -10.317 1.00 92.81 76 PRO A C 1
ATOM 513 O O . PRO A 1 76 ? -24.882 -2.920 -10.448 1.00 92.81 76 PRO A O 1
ATOM 516 N N . ASN A 1 77 ? -23.185 -1.674 -11.205 1.00 88.88 77 ASN A N 1
ATOM 517 C CA . ASN A 1 77 ? -22.845 -2.515 -12.353 1.00 88.88 77 ASN A CA 1
ATOM 518 C C . ASN A 1 77 ? -21.908 -3.696 -12.003 1.00 88.88 77 ASN A C 1
ATOM 520 O O . ASN A 1 77 ? -21.498 -4.435 -12.900 1.00 88.88 77 ASN A O 1
ATOM 524 N N . GLY A 1 78 ? -21.556 -3.863 -10.725 1.00 89.06 78 GLY A N 1
ATOM 525 C CA . GLY A 1 78 ? -20.669 -4.904 -10.217 1.00 89.06 78 GLY A CA 1
ATOM 526 C C . GLY A 1 78 ? -19.178 -4.620 -10.395 1.00 89.06 78 GLY A C 1
ATOM 527 O O . GLY A 1 78 ? -18.388 -5.544 -10.234 1.00 89.06 78 GLY A O 1
ATOM 528 N N . GLU A 1 79 ? -18.779 -3.400 -10.760 1.00 92.06 79 GLU A N 1
ATOM 529 C CA . GLU A 1 79 ? -17.367 -2.995 -10.803 1.00 92.06 79 GLU A CA 1
ATOM 530 C C . GLU A 1 79 ? -16.870 -2.526 -9.436 1.00 92.06 79 GLU A C 1
ATOM 532 O O . GLU A 1 79 ? -17.627 -1.959 -8.653 1.00 92.06 79 GLU A O 1
ATOM 537 N N . VAL A 1 80 ? -15.583 -2.731 -9.165 1.00 91.50 80 VAL A N 1
ATOM 538 C CA . VAL A 1 80 ? -14.906 -2.117 -8.016 1.00 91.50 80 VAL A CA 1
ATOM 539 C C . VAL A 1 80 ? -14.997 -0.589 -8.101 1.00 91.50 80 VAL A C 1
ATOM 541 O O . VAL A 1 80 ? -14.752 -0.019 -9.170 1.00 91.50 80 VAL A O 1
ATOM 544 N N . CYS A 1 81 ? -15.325 0.070 -6.984 1.00 92.75 81 CYS A N 1
ATOM 545 C CA . CYS A 1 81 ? -15.413 1.525 -6.921 1.00 92.75 81 CYS A CA 1
ATOM 546 C C . CYS A 1 81 ? -14.108 2.219 -7.366 1.00 92.75 81 CYS A C 1
ATOM 548 O O . CYS A 1 81 ? -13.015 1.759 -7.019 1.00 92.75 81 CYS A O 1
ATOM 550 N N . PRO A 1 82 ? -14.173 3.358 -8.084 1.00 90.56 82 PRO A N 1
ATOM 551 C CA . PRO A 1 82 ? -12.978 4.111 -8.464 1.00 90.56 82 PRO A CA 1
ATOM 552 C C . PRO A 1 82 ? -12.126 4.629 -7.298 1.00 90.56 82 PRO A C 1
ATOM 554 O O . PRO A 1 82 ? -10.922 4.797 -7.495 1.00 90.56 82 PRO A O 1
ATOM 557 N N . SER A 1 83 ? -12.729 4.859 -6.124 1.00 90.06 83 SER A N 1
ATOM 558 C CA . SER A 1 83 ? -12.058 5.243 -4.871 1.00 90.06 83 SER A CA 1
ATOM 559 C C . SER A 1 83 ? -11.745 4.050 -3.958 1.00 90.06 83 SER A C 1
ATOM 561 O O . SER A 1 83 ? -11.264 4.239 -2.843 1.00 90.06 83 SER A O 1
ATOM 563 N N . ALA A 1 84 ? -12.003 2.815 -4.403 1.00 82.81 84 ALA A N 1
ATOM 564 C CA . ALA A 1 84 ? -11.614 1.620 -3.660 1.00 82.81 84 ALA A CA 1
ATOM 565 C C . ALA A 1 84 ? -10.098 1.485 -3.577 1.00 82.81 84 ALA A C 1
ATOM 567 O O . ALA A 1 84 ? -9.386 1.798 -4.544 1.00 82.81 84 ALA A O 1
ATOM 568 N N . GLU A 1 85 ? -9.625 0.897 -2.478 1.00 76.81 85 GLU A N 1
ATOM 569 C CA . GLU A 1 85 ? -8.240 0.465 -2.348 1.00 76.81 85 GLU A CA 1
ATOM 570 C C . GLU A 1 85 ? -7.835 -0.383 -3.562 1.00 76.81 85 GLU A C 1
ATOM 572 O O . GLU A 1 85 ? -8.619 -1.138 -4.145 1.00 76.81 85 GLU A O 1
ATOM 577 N N . LEU A 1 86 ? -6.577 -0.264 -3.975 1.00 66.69 86 LEU A N 1
ATOM 578 C CA . LEU A 1 86 ? -6.091 -0.841 -5.233 1.00 66.69 86 LEU A CA 1
ATOM 579 C C . LEU A 1 86 ? -6.271 -2.350 -5.368 1.00 66.69 86 LEU A C 1
ATOM 581 O O . LEU A 1 86 ? -6.405 -2.858 -6.483 1.00 66.69 86 LEU A O 1
ATOM 585 N N . HIS A 1 87 ? -6.259 -3.059 -4.245 1.00 62.72 87 HIS A N 1
ATOM 586 C CA . HIS A 1 87 ? -6.251 -4.517 -4.201 1.00 62.72 87 HIS A CA 1
ATOM 587 C C . HIS A 1 87 ? -7.596 -5.097 -3.784 1.00 62.72 87 HIS A C 1
ATOM 589 O O . HIS A 1 87 ? -7.738 -6.319 -3.748 1.00 62.72 87 HIS A O 1
ATOM 595 N N . TRP A 1 88 ? -8.584 -4.243 -3.523 1.00 77.06 88 TRP A N 1
ATOM 596 C CA . TRP A 1 88 ? -9.919 -4.696 -3.207 1.00 77.06 88 TRP A CA 1
ATOM 597 C C . TRP A 1 88 ? -10.586 -5.259 -4.471 1.00 77.06 88 TRP A C 1
ATOM 599 O O . TRP A 1 88 ? -10.753 -4.567 -5.478 1.00 77.06 88 TRP A O 1
ATOM 609 N N . LYS A 1 89 ? -10.878 -6.565 -4.454 1.00 78.12 89 LYS A N 1
ATOM 610 C CA . LYS A 1 89 ? -11.339 -7.350 -5.617 1.00 78.12 89 LYS A CA 1
ATOM 611 C C . LYS A 1 89 ? -12.612 -8.142 -5.328 1.00 78.12 89 LYS A C 1
ATOM 613 O O . LYS A 1 89 ? -12.930 -9.067 -6.069 1.00 78.12 89 LYS A O 1
ATOM 618 N N . ASP A 1 90 ? -13.355 -7.762 -4.294 1.00 84.06 90 ASP A N 1
ATOM 619 C CA . ASP A 1 90 ? -14.551 -8.502 -3.873 1.00 84.06 90 ASP A CA 1
ATOM 620 C C . ASP A 1 90 ? -15.768 -8.244 -4.777 1.00 84.06 90 ASP A C 1
ATOM 622 O O . ASP A 1 90 ? -16.843 -8.805 -4.562 1.00 84.06 90 ASP A O 1
ATOM 626 N N . CYS A 1 91 ? -15.604 -7.441 -5.835 1.00 88.44 91 CYS A N 1
ATOM 627 C CA . CYS A 1 91 ? -16.626 -7.251 -6.854 1.00 88.44 91 CYS A CA 1
ATOM 628 C C . CYS A 1 91 ? -16.508 -8.226 -8.029 1.00 88.44 91 CYS A C 1
ATOM 630 O O . CYS A 1 91 ? -15.403 -8.589 -8.438 1.00 88.44 91 CYS A O 1
ATOM 632 N N . PRO A 1 92 ? -17.640 -8.551 -8.684 1.00 89.88 92 PRO A N 1
ATOM 633 C CA . PRO A 1 92 ? -17.662 -9.378 -9.891 1.00 89.88 92 PRO A CA 1
ATOM 634 C C . PRO A 1 92 ? -16.796 -8.863 -11.049 1.00 89.88 92 PRO A C 1
ATOM 636 O O . PRO A 1 92 ? -16.417 -9.642 -11.926 1.00 89.88 92 PRO A O 1
ATOM 639 N N . ARG A 1 93 ? -16.520 -7.555 -11.104 1.00 80.19 93 ARG A N 1
ATOM 640 C CA . ARG A 1 93 ? -15.723 -6.917 -12.154 1.00 80.19 93 ARG A CA 1
ATOM 641 C C . ARG A 1 93 ? -14.660 -5.989 -11.556 1.00 80.19 93 ARG A C 1
ATOM 643 O O . ARG A 1 93 ? -14.929 -5.314 -10.563 1.00 80.19 93 ARG A O 1
ATOM 650 N N . PRO A 1 94 ? -13.473 -5.888 -12.181 1.00 77.12 94 PRO A N 1
ATOM 651 C CA . PRO A 1 94 ? -12.451 -4.934 -11.762 1.00 77.12 94 PRO A CA 1
ATOM 652 C C . PRO A 1 94 ? -12.886 -3.487 -12.040 1.00 77.12 94 PRO A C 1
ATOM 654 O O . PRO A 1 94 ? -13.802 -3.241 -12.828 1.00 77.12 94 PRO A O 1
ATOM 657 N N . LYS A 1 95 ? -12.186 -2.525 -11.430 1.00 80.56 95 LYS A N 1
ATOM 658 C CA . LYS A 1 95 ? -12.406 -1.095 -11.670 1.00 80.56 95 LYS A CA 1
ATOM 659 C C . LYS A 1 95 ? -12.111 -0.743 -13.136 1.00 80.56 95 LYS A C 1
ATOM 661 O O . LYS A 1 95 ? -11.031 -1.036 -13.647 1.00 80.56 95 LYS A O 1
ATOM 666 N N . SER A 1 96 ? -13.059 -0.111 -13.829 1.00 80.44 96 SER A N 1
ATOM 667 C CA . SER A 1 96 ? -12.847 0.400 -15.196 1.00 80.44 96 SER A CA 1
ATOM 668 C C . SER A 1 96 ? -12.354 1.851 -15.215 1.00 80.44 96 SER A C 1
ATOM 670 O O . SER A 1 96 ? -11.920 2.353 -16.253 1.00 80.44 96 SER A O 1
ATOM 672 N N . ALA A 1 97 ? -12.448 2.528 -14.072 1.00 79.69 97 ALA A N 1
ATOM 673 C CA . ALA A 1 97 ? -11.889 3.838 -13.800 1.00 79.69 97 ALA A CA 1
ATOM 674 C C . ALA A 1 97 ? -11.311 3.815 -12.386 1.00 79.69 97 ALA A C 1
ATOM 676 O O . ALA A 1 97 ? -11.913 3.256 -11.478 1.00 79.69 97 ALA A O 1
ATOM 677 N N . ASP A 1 98 ? -10.150 4.426 -12.219 1.00 81.56 98 ASP A N 1
ATOM 678 C CA . ASP A 1 98 ? -9.506 4.635 -10.931 1.00 81.56 98 ASP A CA 1
ATOM 679 C C . ASP A 1 98 ? -9.321 6.148 -10.811 1.00 81.56 98 ASP A C 1
ATOM 681 O O . ASP A 1 98 ? -8.876 6.781 -11.779 1.00 81.56 98 ASP A O 1
ATOM 685 N N . CYS A 1 99 ? -9.741 6.742 -9.697 1.00 81.81 99 CYS A N 1
ATOM 686 C CA . CYS A 1 99 ? -9.558 8.172 -9.441 1.00 81.81 99 CYS A CA 1
ATOM 687 C C . CYS A 1 99 ? -8.477 8.443 -8.394 1.00 81.81 99 CYS A C 1
ATOM 689 O O . CYS A 1 99 ? -8.135 9.605 -8.190 1.00 81.81 99 CYS A O 1
ATOM 691 N N . LEU A 1 100 ? -7.883 7.401 -7.806 1.00 78.75 100 LEU A N 1
ATOM 692 C CA . LEU A 1 100 ? -6.773 7.556 -6.882 1.00 78.75 100 LEU A CA 1
ATOM 693 C C . LEU A 1 100 ? -5.579 8.197 -7.603 1.00 78.75 100 LEU A C 1
ATOM 695 O O . LEU A 1 100 ? -5.401 7.989 -8.820 1.00 78.75 100 LEU A O 1
ATOM 699 N N . PRO A 1 101 ? -4.755 8.985 -6.891 1.00 66.62 101 PRO A N 1
ATOM 700 C CA . PRO A 1 101 ? -3.565 9.592 -7.452 1.00 66.62 101 PRO A CA 1
ATOM 701 C C . PRO A 1 101 ? -2.638 8.550 -8.097 1.00 66.62 101 PRO A C 1
ATOM 703 O O . PRO A 1 101 ? -2.566 7.416 -7.629 1.00 66.62 101 PRO A O 1
ATOM 706 N N . PRO A 1 102 ? -1.853 8.917 -9.125 1.00 56.16 102 PRO A N 1
ATOM 707 C CA . PRO A 1 102 ? -0.968 7.981 -9.823 1.00 56.16 102 PRO A CA 1
ATOM 708 C C . PRO A 1 102 ? 0.056 7.271 -8.926 1.00 56.16 102 PRO A C 1
ATOM 710 O O . PRO A 1 102 ? 0.456 6.158 -9.248 1.00 56.16 102 PRO A O 1
ATOM 713 N N . HIS A 1 103 ? 0.480 7.886 -7.813 1.00 56.94 103 HIS A N 1
ATOM 714 C CA . HIS A 1 103 ? 1.355 7.228 -6.833 1.00 56.94 103 HIS A CA 1
ATOM 715 C C . HIS A 1 103 ? 0.656 6.103 -6.069 1.00 56.94 103 HIS A C 1
ATOM 717 O O . HIS A 1 103 ? 1.323 5.198 -5.591 1.00 56.94 103 HIS A O 1
ATOM 723 N N . GLN A 1 104 ? -0.671 6.138 -5.982 1.00 61.22 104 GLN A N 1
ATOM 724 C CA . GLN A 1 104 ? -1.498 5.086 -5.411 1.00 61.22 104 GLN A CA 1
ATOM 725 C C . GLN A 1 104 ? -2.021 4.158 -6.510 1.00 61.22 104 GLN A C 1
ATOM 727 O O . GLN A 1 104 ? -3.152 3.726 -6.419 1.00 61.22 104 GLN A O 1
ATOM 732 N N . ARG A 1 105 ? -1.276 3.872 -7.582 1.00 66.44 105 ARG A N 1
ATOM 733 C CA . ARG A 1 105 ? -1.625 2.819 -8.557 1.00 66.44 105 ARG A CA 1
ATOM 734 C C . ARG A 1 105 ? -0.413 1.948 -8.801 1.00 66.44 105 ARG A C 1
ATOM 736 O O . ARG A 1 105 ? 0.666 2.523 -8.875 1.00 66.44 105 ARG A O 1
ATOM 743 N N . PRO A 1 106 ? -0.558 0.626 -9.009 1.00 71.81 106 PRO A N 1
ATOM 744 C CA . PRO A 1 106 ? 0.562 -0.195 -9.432 1.00 71.81 106 PRO A CA 1
ATOM 745 C C . PRO A 1 106 ? 1.240 0.411 -10.663 1.00 71.81 106 PRO A C 1
ATOM 747 O O . PRO A 1 106 ? 0.581 0.781 -11.638 1.00 71.81 106 PRO A O 1
ATOM 750 N N . CYS A 1 107 ? 2.555 0.532 -10.594 1.00 74.50 107 CYS A N 1
ATOM 751 C CA . CYS A 1 107 ? 3.416 1.112 -11.604 1.00 74.50 107 CYS A CA 1
ATOM 752 C C . CYS A 1 107 ? 4.589 0.157 -11.852 1.00 74.50 107 CYS A C 1
ATOM 754 O O . CYS A 1 107 ? 4.952 -0.640 -10.992 1.00 74.50 107 CYS A O 1
ATOM 756 N N . GLU A 1 108 ? 5.208 0.227 -13.024 1.00 79.69 108 GLU A N 1
ATOM 757 C CA . GLU A 1 108 ? 6.460 -0.493 -13.260 1.00 79.69 108 GLU A CA 1
ATOM 758 C C . GLU A 1 108 ? 7.641 0.300 -12.685 1.00 79.69 108 GLU A C 1
ATOM 760 O O . GLU A 1 108 ? 7.604 1.534 -12.602 1.00 79.69 108 GLU A O 1
ATOM 765 N N . VAL A 1 109 ? 8.721 -0.395 -12.318 1.00 82.81 109 VAL A N 1
ATOM 766 C CA . VAL A 1 109 ? 9.979 0.270 -11.951 1.00 82.81 109 VAL A CA 1
ATOM 767 C C . VAL A 1 109 ? 10.416 1.173 -13.107 1.00 82.81 109 VAL A C 1
ATOM 769 O O . VAL A 1 109 ? 10.495 0.741 -14.254 1.00 82.81 109 VAL A O 1
ATOM 772 N N . GLY A 1 110 ? 10.703 2.442 -12.816 1.00 83.00 110 GLY A N 1
ATOM 773 C CA . GLY A 1 110 ? 11.061 3.435 -13.833 1.00 83.00 110 GLY A CA 1
ATOM 774 C C . GLY A 1 110 ? 9.879 4.153 -14.488 1.00 83.00 110 GLY A C 1
ATOM 775 O O . GLY A 1 110 ? 10.109 5.066 -15.281 1.00 83.00 110 GLY A O 1
ATOM 776 N N . ALA A 1 111 ? 8.631 3.810 -14.154 1.00 84.56 111 ALA A N 1
ATOM 777 C CA . ALA A 1 111 ? 7.463 4.521 -14.666 1.00 84.56 111 ALA A CA 1
ATOM 778 C C . ALA A 1 111 ? 7.484 6.007 -14.268 1.00 84.56 111 ALA A C 1
ATOM 780 O O . ALA A 1 111 ? 7.886 6.363 -13.158 1.00 84.56 111 ALA A O 1
ATOM 781 N N . SER A 1 112 ? 7.017 6.883 -15.160 1.00 87.62 112 SER A N 1
ATOM 782 C CA . SER A 1 112 ? 6.778 8.285 -14.812 1.00 87.62 112 SER A CA 1
ATOM 783 C C . SER A 1 112 ? 5.533 8.369 -13.933 1.00 87.62 112 SER A C 1
ATOM 785 O O . SER A 1 112 ? 4.425 8.071 -14.380 1.00 87.62 112 SER A O 1
ATOM 787 N N . VAL A 1 113 ? 5.737 8.733 -12.671 1.00 85.69 113 VAL A N 1
ATOM 788 C CA . VAL A 1 113 ? 4.700 8.827 -11.642 1.00 85.69 113 VAL A CA 1
ATOM 789 C C . VAL A 1 113 ? 4.763 10.188 -10.970 1.00 85.69 113 VAL A C 1
ATOM 791 O O . VAL A 1 113 ? 5.730 10.931 -11.113 1.00 85.69 113 VAL A O 1
ATOM 794 N N . THR A 1 114 ? 3.713 10.541 -10.243 1.00 84.25 114 THR A N 1
ATOM 795 C CA . THR A 1 114 ? 3.648 11.805 -9.509 1.00 84.25 114 THR A CA 1
ATOM 796 C C . THR A 1 114 ? 4.089 11.573 -8.072 1.00 84.25 114 THR A C 1
ATOM 798 O O . THR A 1 114 ? 3.494 10.747 -7.389 1.00 84.25 114 THR A O 1
ATOM 801 N N . CYS A 1 115 ? 5.090 12.307 -7.596 1.00 84.00 115 CYS A N 1
ATOM 802 C CA . CYS A 1 115 ? 5.474 12.348 -6.190 1.00 84.00 115 CYS A CA 1
ATOM 803 C C . CYS A 1 115 ? 4.275 12.704 -5.294 1.00 84.00 115 CYS A C 1
ATOM 805 O O . CYS A 1 115 ? 3.362 13.402 -5.741 1.00 84.00 115 CYS A O 1
ATOM 807 N N . PRO A 1 116 ? 4.302 12.337 -4.001 1.00 73.56 116 PRO A N 1
ATOM 808 C CA . PRO A 1 116 ? 3.293 12.788 -3.037 1.00 73.56 116 PRO A CA 1
ATOM 809 C C . PRO A 1 116 ? 3.147 14.321 -2.984 1.00 73.56 116 PRO A C 1
ATOM 811 O O . PRO A 1 116 ? 2.054 14.832 -2.780 1.00 73.56 116 PRO A O 1
ATOM 814 N N . GLY A 1 117 ? 4.238 15.058 -3.236 1.00 73.56 117 GLY A N 1
ATOM 815 C CA . GLY A 1 117 ? 4.256 16.524 -3.329 1.00 73.56 117 GLY A CA 1
ATOM 816 C C . GLY A 1 117 ? 3.793 17.114 -4.670 1.00 73.56 117 GLY A C 1
ATOM 817 O O . GLY A 1 117 ? 3.853 18.327 -4.836 1.00 73.56 117 GLY A O 1
ATOM 818 N N . GLY A 1 118 ? 3.359 16.291 -5.631 1.00 76.38 118 GLY A N 1
ATOM 819 C CA . GLY A 1 118 ? 2.790 16.734 -6.911 1.00 76.38 118 GLY A CA 1
ATOM 820 C C . GLY A 1 118 ? 3.763 16.800 -8.093 1.00 76.38 118 GLY A C 1
ATOM 821 O O . GLY A 1 118 ? 3.319 16.798 -9.239 1.00 76.38 118 GLY A O 1
ATOM 822 N N . GLU A 1 119 ? 5.074 16.795 -7.851 1.00 83.06 119 GLU A N 1
ATOM 823 C CA . GLU A 1 119 ? 6.076 16.829 -8.925 1.00 83.06 119 GLU A CA 1
ATOM 824 C C . GLU A 1 119 ? 6.253 15.456 -9.594 1.00 83.06 119 GLU A C 1
ATOM 826 O O . GLU A 1 119 ? 6.199 14.433 -8.914 1.00 83.06 119 GLU A O 1
ATOM 831 N N . PRO A 1 120 ? 6.469 15.374 -10.915 1.00 87.00 120 PRO A N 1
ATOM 832 C CA . PRO A 1 120 ? 6.732 14.102 -11.575 1.00 87.00 120 PRO A CA 1
ATOM 833 C C . PRO A 1 120 ? 8.122 13.554 -11.213 1.00 87.00 120 PRO A C 1
ATOM 835 O O . PRO A 1 120 ? 9.096 14.298 -11.121 1.00 87.00 120 PRO A O 1
ATOM 838 N N . CYS A 1 121 ? 8.231 12.236 -11.077 1.00 91.75 121 CYS A N 1
ATOM 839 C CA . CYS A 1 121 ? 9.493 11.514 -10.929 1.00 91.75 121 CYS A CA 1
ATOM 840 C C . CYS A 1 121 ? 9.455 10.182 -11.689 1.00 91.75 121 CYS A C 1
ATOM 842 O O . CYS A 1 121 ? 8.388 9.697 -12.076 1.00 91.75 121 CYS A O 1
ATOM 844 N N . SER A 1 122 ? 10.620 9.579 -11.922 1.00 93.69 122 SER A N 1
ATOM 845 C CA . SER A 1 122 ? 10.708 8.254 -12.548 1.00 93.69 122 SER A CA 1
ATOM 846 C C . SER A 1 122 ? 11.926 7.464 -12.085 1.00 93.69 122 SER A C 1
ATOM 848 O O . SER A 1 122 ? 13.054 7.946 -12.209 1.00 93.69 122 SER A O 1
ATOM 850 N N . GLY A 1 123 ? 11.724 6.224 -11.645 1.00 90.69 123 GLY A N 1
ATOM 851 C CA . GLY A 1 123 ? 12.822 5.332 -11.282 1.00 90.69 123 GLY A CA 1
ATOM 852 C C . GLY A 1 123 ? 13.610 5.859 -10.088 1.00 90.69 123 GLY A C 1
ATOM 853 O O . GLY A 1 123 ? 13.037 6.406 -9.152 1.00 90.69 123 GLY A O 1
ATOM 854 N N . ASN A 1 124 ? 14.930 5.686 -10.119 1.00 93.94 124 ASN A N 1
ATOM 855 C CA . ASN A 1 124 ? 15.850 6.038 -9.033 1.00 93.94 124 ASN A CA 1
ATOM 856 C C . ASN A 1 124 ? 16.094 7.555 -8.957 1.00 93.94 124 ASN A C 1
ATOM 858 O O . ASN A 1 124 ? 17.197 8.047 -9.181 1.00 93.94 124 ASN A O 1
ATOM 862 N N . GLN A 1 125 ? 15.027 8.302 -8.700 1.00 94.00 125 GLN A N 1
ATOM 863 C CA . GLN A 1 125 ? 15.023 9.744 -8.503 1.00 94.00 125 GLN A CA 1
ATOM 864 C C . GLN A 1 125 ? 14.494 10.067 -7.111 1.00 94.00 125 GLN A C 1
ATOM 866 O O . GLN A 1 125 ? 13.774 9.279 -6.496 1.00 94.00 125 GLN A O 1
ATOM 871 N N . CYS A 1 126 ? 14.828 11.260 -6.637 1.00 93.88 126 CYS A N 1
ATOM 872 C CA . CYS A 1 126 ? 14.337 11.764 -5.372 1.00 93.88 126 CYS A CA 1
ATOM 873 C C . CYS A 1 126 ? 13.218 12.782 -5.596 1.00 93.88 126 CYS A C 1
ATOM 875 O O . CYS A 1 126 ? 13.403 13.780 -6.290 1.00 93.88 126 CYS A O 1
ATOM 877 N N . CYS A 1 127 ? 12.073 12.536 -4.971 1.00 91.56 127 CYS A N 1
ATOM 878 C CA . CYS A 1 127 ? 10.978 13.482 -4.859 1.00 91.56 127 CYS A CA 1
ATOM 879 C C . CYS A 1 127 ? 11.355 14.619 -3.900 1.00 91.56 127 CYS A C 1
ATOM 881 O O . CYS A 1 127 ? 11.786 14.337 -2.777 1.00 91.56 127 CYS A O 1
ATOM 883 N N . PRO A 1 128 ? 11.175 15.891 -4.290 1.00 88.50 128 PRO A N 1
ATOM 884 C CA . PRO A 1 128 ? 11.318 17.009 -3.368 1.00 88.50 128 PRO A CA 1
ATOM 885 C C . PRO A 1 128 ? 10.140 17.054 -2.381 1.00 88.50 128 PRO A C 1
ATOM 887 O O . PRO A 1 128 ? 8.997 16.777 -2.748 1.00 88.50 128 PRO A O 1
ATOM 890 N N . GLY A 1 129 ? 10.414 17.435 -1.134 1.00 79.88 129 GLY A N 1
ATOM 891 C CA . GLY A 1 129 ? 9.414 17.590 -0.081 1.00 79.88 129 GLY A CA 1
ATOM 892 C C . GLY A 1 129 ? 9.813 18.656 0.940 1.00 79.88 129 GLY A C 1
ATOM 893 O O . GLY A 1 129 ? 10.976 19.048 1.035 1.00 79.88 129 GLY A O 1
ATOM 894 N N . ALA A 1 130 ? 8.838 19.132 1.721 1.00 74.31 130 ALA A N 1
ATOM 895 C CA . ALA A 1 130 ? 9.056 20.182 2.723 1.00 74.31 130 ALA A CA 1
ATOM 896 C C . ALA A 1 130 ? 10.070 19.779 3.815 1.00 74.31 130 ALA A C 1
ATOM 898 O O . ALA A 1 130 ? 10.758 20.640 4.355 1.00 74.31 130 ALA A O 1
ATOM 899 N N . ASN A 1 131 ? 10.198 18.475 4.089 1.00 78.50 131 ASN A N 1
ATOM 900 C CA . ASN A 1 131 ? 11.079 17.906 5.115 1.00 78.50 131 ASN A CA 1
ATOM 901 C C . ASN A 1 131 ? 12.284 17.140 4.531 1.00 78.50 131 ASN A C 1
ATOM 903 O O . ASN A 1 131 ? 12.836 16.257 5.188 1.00 78.50 131 ASN A O 1
ATOM 907 N N . GLY A 1 132 ? 12.693 17.457 3.300 1.00 83.50 132 GLY A N 1
ATOM 908 C CA . GLY A 1 132 ? 13.805 16.798 2.610 1.00 83.50 132 GLY A CA 1
ATOM 909 C C . GLY A 1 132 ? 13.353 15.991 1.398 1.00 83.50 132 GLY A C 1
ATOM 910 O O . GLY A 1 132 ? 12.241 16.166 0.898 1.00 83.50 132 GLY A O 1
ATOM 911 N N . THR A 1 133 ? 14.236 15.131 0.894 1.00 89.06 133 THR A N 1
ATOM 912 C CA . THR A 1 133 ? 13.958 14.324 -0.296 1.00 89.06 133 THR A CA 1
ATOM 913 C C . THR A 1 133 ? 13.528 12.903 0.049 1.00 89.06 133 THR A C 1
ATOM 915 O O . THR A 1 133 ? 14.084 12.268 0.939 1.00 89.06 133 THR A O 1
ATOM 918 N N . THR A 1 134 ? 12.558 12.384 -0.692 1.00 89.19 134 THR A N 1
ATOM 919 C CA . THR A 1 134 ? 11.974 11.048 -0.501 1.00 89.19 134 THR A CA 1
ATOM 920 C C . THR A 1 134 ? 12.199 10.234 -1.769 1.00 89.19 134 THR A C 1
ATOM 922 O O . THR A 1 134 ? 12.152 10.789 -2.866 1.00 89.19 134 THR A O 1
ATOM 925 N N . VAL A 1 135 ? 12.445 8.931 -1.667 1.00 89.50 135 VAL A N 1
ATOM 926 C CA . VAL A 1 135 ? 12.600 8.085 -2.861 1.00 89.50 135 VAL A CA 1
ATOM 927 C C . VAL A 1 135 ? 11.327 8.098 -3.725 1.00 89.50 135 VAL A C 1
ATOM 929 O O . VAL A 1 135 ? 10.215 7.998 -3.206 1.00 89.50 135 VAL A O 1
ATOM 932 N N . CYS A 1 136 ? 11.487 8.222 -5.049 1.00 91.38 136 CYS A N 1
ATOM 933 C CA . CYS A 1 136 ? 10.380 8.182 -6.005 1.00 91.38 136 CYS A CA 1
ATOM 934 C C . CYS A 1 136 ? 9.579 6.870 -5.891 1.00 91.38 136 CYS A C 1
ATOM 936 O O . CYS A 1 136 ? 10.188 5.798 -5.795 1.00 91.38 136 CYS A O 1
ATOM 938 N N . PRO A 1 137 ? 8.233 6.906 -5.979 1.00 87.06 137 PRO A N 1
ATOM 939 C CA . PRO A 1 137 ? 7.419 5.699 -5.865 1.00 87.06 137 PRO A CA 1
ATOM 940 C C . PRO A 1 137 ? 7.786 4.597 -6.862 1.00 87.06 137 PRO A C 1
ATOM 942 O O . PRO A 1 137 ? 7.762 3.421 -6.505 1.00 87.06 137 PRO A O 1
ATOM 945 N N . SER A 1 138 ? 8.205 4.974 -8.076 1.00 89.00 138 SER A N 1
ATOM 946 C CA . SER A 1 138 ? 8.620 4.041 -9.128 1.00 89.00 138 SER A CA 1
ATOM 947 C C . SER A 1 138 ? 10.098 3.628 -9.081 1.00 89.00 138 SER A C 1
ATOM 949 O O . SER A 1 138 ? 10.582 2.992 -10.019 1.00 89.00 138 SER A O 1
ATOM 951 N N . ALA A 1 139 ? 10.852 3.993 -8.036 1.00 89.06 139 ALA A N 1
ATOM 952 C CA . ALA A 1 139 ? 12.259 3.603 -7.909 1.00 89.06 139 ALA A CA 1
ATOM 953 C C . ALA A 1 139 ? 12.437 2.091 -7.735 1.00 89.06 139 ALA A C 1
ATOM 955 O O . ALA A 1 139 ? 11.507 1.382 -7.360 1.00 89.06 139 ALA A O 1
ATOM 956 N N . ALA A 1 140 ? 13.639 1.574 -7.971 1.00 80.75 140 ALA A N 1
ATOM 957 C CA . ALA A 1 140 ? 13.942 0.191 -7.624 1.00 80.75 140 ALA A CA 1
ATOM 958 C C . ALA A 1 140 ? 13.919 0.003 -6.094 1.00 80.75 140 ALA A C 1
ATOM 960 O O . ALA A 1 140 ? 14.311 0.902 -5.352 1.00 80.75 140 ALA A O 1
ATOM 961 N N . PHE A 1 141 ? 13.507 -1.179 -5.626 1.00 67.56 141 PHE A N 1
ATOM 962 C CA . PHE A 1 141 ? 13.364 -1.513 -4.199 1.00 67.56 141 PHE A CA 1
ATOM 963 C C . PHE A 1 141 ? 14.618 -1.220 -3.346 1.00 67.56 141 PHE A C 1
ATOM 965 O O . PHE A 1 141 ? 14.508 -0.829 -2.192 1.00 67.56 141 PHE A O 1
ATOM 972 N N . GLY A 1 142 ? 15.818 -1.355 -3.917 1.00 67.31 142 GLY A N 1
ATOM 973 C CA . GLY A 1 142 ? 17.086 -1.123 -3.211 1.00 67.31 142 GLY A CA 1
ATOM 974 C C . GLY A 1 142 ? 17.661 0.292 -3.325 1.00 67.31 142 GLY A C 1
ATOM 975 O O . GLY A 1 142 ? 18.815 0.496 -2.962 1.00 67.31 142 GLY A O 1
ATOM 976 N N . PHE A 1 143 ? 16.931 1.252 -3.892 1.00 83.25 143 PHE A N 1
ATOM 977 C CA . PHE A 1 143 ? 17.442 2.610 -4.067 1.00 83.25 143 PHE A CA 1
ATOM 978 C C . PHE A 1 143 ? 17.246 3.447 -2.795 1.00 83.25 143 PHE A C 1
ATOM 980 O O . PHE A 1 143 ? 16.118 3.648 -2.349 1.00 83.25 143 PHE A O 1
ATOM 987 N N . SER A 1 144 ? 18.345 3.955 -2.232 1.00 84.94 144 SER A N 1
ATOM 988 C CA . SER A 1 144 ? 18.374 4.646 -0.933 1.00 84.94 144 SER A CA 1
ATOM 989 C C . SER A 1 144 ? 19.221 5.926 -0.937 1.00 84.94 144 SER A C 1
ATOM 991 O O . SER A 1 144 ? 19.715 6.336 0.109 1.00 84.94 144 SER A O 1
ATOM 993 N N . ASP A 1 145 ? 19.411 6.561 -2.097 1.00 90.19 145 ASP A N 1
ATOM 994 C CA . ASP A 1 145 ? 20.250 7.770 -2.221 1.00 90.19 145 ASP A CA 1
ATOM 995 C C . ASP A 1 145 ? 19.504 9.066 -1.837 1.00 90.19 145 ASP A C 1
ATOM 997 O O . ASP A 1 145 ? 20.056 10.165 -1.924 1.00 90.19 145 ASP A O 1
ATOM 1001 N N . CYS A 1 146 ? 18.238 8.958 -1.424 1.00 90.81 146 CYS A N 1
ATOM 1002 C CA . CYS A 1 146 ? 17.442 10.078 -0.926 1.00 90.81 146 CYS A CA 1
ATOM 1003 C C . CYS A 1 146 ? 17.486 10.142 0.603 1.00 90.81 146 CYS A C 1
ATOM 1005 O O . CYS A 1 146 ? 17.822 9.170 1.274 1.00 90.81 146 CYS A O 1
ATOM 1007 N N . GLN A 1 147 ? 17.118 11.295 1.160 1.00 86.69 147 GLN A N 1
ATOM 1008 C CA . GLN A 1 147 ? 17.172 11.520 2.604 1.00 86.69 147 GLN A CA 1
ATOM 1009 C C . GLN A 1 147 ? 16.198 10.623 3.384 1.00 86.69 147 GLN A C 1
ATOM 1011 O O . GLN A 1 147 ? 16.506 10.214 4.500 1.00 86.69 147 GLN A O 1
ATOM 1016 N N . HIS A 1 148 ? 15.050 10.310 2.783 1.00 81.00 148 HIS A N 1
ATOM 1017 C CA . HIS A 1 148 ? 13.995 9.472 3.350 1.00 81.00 148 HIS A CA 1
ATOM 1018 C C . HIS A 1 148 ? 13.623 8.331 2.389 1.00 81.00 148 HIS A C 1
ATOM 1020 O O . HIS A 1 148 ? 13.729 8.512 1.167 1.00 81.00 148 HIS A O 1
ATOM 1026 N N . PRO A 1 149 ? 13.151 7.177 2.904 1.00 78.25 149 PRO A N 1
ATOM 1027 C CA . PRO A 1 149 ? 12.673 6.059 2.083 1.00 78.25 149 PRO A CA 1
ATOM 1028 C C . PRO A 1 149 ? 11.435 6.445 1.261 1.00 78.25 149 PRO A C 1
ATOM 1030 O O . PRO A 1 149 ? 10.920 7.552 1.388 1.00 78.25 149 PRO A O 1
ATOM 1033 N N . LYS A 1 150 ? 10.939 5.546 0.403 1.00 78.19 150 LYS A N 1
ATOM 1034 C CA . LYS A 1 150 ? 9.700 5.773 -0.361 1.00 78.19 150 LYS A CA 1
ATOM 1035 C C . LYS A 1 150 ? 8.525 6.028 0.589 1.00 78.19 150 LYS A C 1
ATOM 1037 O O . LYS A 1 150 ? 8.264 5.208 1.459 1.00 78.19 150 LYS A O 1
ATOM 1042 N N . ALA A 1 151 ? 7.782 7.117 0.387 1.00 74.50 151 ALA A N 1
ATOM 1043 C CA . ALA A 1 151 ? 6.527 7.355 1.115 1.00 74.50 151 ALA A CA 1
ATOM 1044 C C . ALA A 1 151 ? 5.377 6.470 0.601 1.00 74.50 151 ALA A C 1
ATOM 1046 O O . ALA A 1 151 ? 4.455 6.149 1.339 1.00 74.50 151 ALA A O 1
ATOM 1047 N N . VAL A 1 152 ? 5.436 6.092 -0.677 1.00 72.06 152 VAL A N 1
ATOM 1048 C CA . VAL A 1 152 ? 4.535 5.136 -1.324 1.00 72.06 152 VAL A CA 1
ATOM 1049 C C . VAL A 1 152 ? 5.375 4.335 -2.309 1.00 72.06 152 VAL A C 1
ATOM 1051 O O . VAL A 1 152 ? 6.149 4.936 -3.053 1.00 72.06 152 VAL A O 1
ATOM 1054 N N . ASP A 1 153 ? 5.239 3.011 -2.332 1.00 77.44 153 ASP A N 1
ATOM 1055 C CA . ASP A 1 153 ? 5.846 2.165 -3.359 1.00 77.44 153 ASP A CA 1
ATOM 1056 C C . ASP A 1 153 ? 4.765 1.685 -4.328 1.00 77.44 153 ASP A C 1
ATOM 1058 O O . ASP A 1 153 ? 3.957 0.824 -3.998 1.00 77.44 153 ASP A O 1
ATOM 1062 N N . CYS A 1 154 ? 4.740 2.259 -5.530 1.00 76.62 154 CYS A N 1
ATOM 1063 C CA . CYS A 1 154 ? 3.808 1.820 -6.562 1.00 76.62 154 CYS A CA 1
ATOM 1064 C C . CYS A 1 154 ? 4.310 0.597 -7.337 1.00 76.62 154 CYS A C 1
ATOM 1066 O O . CYS A 1 154 ? 3.543 -0.016 -8.071 1.00 76.62 154 CYS A O 1
ATOM 1068 N N . THR A 1 155 ? 5.587 0.236 -7.195 1.00 74.56 155 THR A N 1
ATOM 1069 C CA . THR A 1 155 ? 6.189 -0.919 -7.881 1.00 74.56 155 THR A CA 1
ATOM 1070 C C . THR A 1 155 ? 5.895 -2.230 -7.182 1.00 74.56 155 THR A C 1
ATOM 1072 O O . THR A 1 155 ? 6.101 -3.293 -7.764 1.00 74.56 155 THR A O 1
ATOM 1075 N N . GLN A 1 156 ? 5.397 -2.160 -5.949 1.00 67.12 156 GLN A N 1
ATOM 1076 C CA . GLN A 1 156 ? 5.080 -3.329 -5.154 1.00 67.12 156 GLN A CA 1
ATOM 1077 C C . GLN A 1 156 ? 3.573 -3.426 -4.940 1.00 67.12 156 GLN A C 1
ATOM 1079 O O . GLN A 1 156 ? 2.916 -2.417 -4.674 1.00 67.12 156 GLN A O 1
ATOM 1084 N N . PRO A 1 157 ? 2.988 -4.627 -5.079 1.00 60.81 157 PRO A N 1
ATOM 1085 C CA . PRO A 1 157 ? 1.605 -4.824 -4.680 1.00 60.81 157 PRO A CA 1
ATOM 1086 C C . PRO A 1 157 ? 1.517 -4.565 -3.174 1.00 60.81 157 PRO A C 1
ATOM 1088 O O . PRO A 1 157 ? 2.334 -5.103 -2.442 1.00 60.81 157 PRO A O 1
ATOM 1091 N N . ILE A 1 158 ? 0.546 -3.776 -2.708 1.00 67.06 158 ILE A N 1
ATOM 1092 C CA . ILE A 1 158 ? 0.200 -3.752 -1.277 1.00 67.06 158 ILE A CA 1
ATOM 1093 C C . ILE A 1 158 ? -0.660 -4.994 -1.026 1.00 67.06 158 ILE A C 1
ATOM 1095 O O . ILE A 1 158 ? -1.521 -5.342 -1.836 1.00 67.06 158 ILE A O 1
ATOM 1099 N N . CYS A 1 159 ? -0.405 -5.705 0.058 1.00 72.75 159 CYS A N 1
ATOM 1100 C CA . CYS A 1 159 ? -1.035 -6.972 0.376 1.00 72.75 159 CYS A CA 1
ATOM 1101 C C . CYS A 1 159 ? -1.430 -7.018 1.857 1.00 72.75 159 CYS A C 1
ATOM 1103 O O . CYS A 1 159 ? -0.935 -6.245 2.671 1.00 72.75 159 CYS A O 1
ATOM 1105 N N . GLU A 1 160 ? -2.324 -7.938 2.198 1.00 79.69 160 GLU A N 1
ATOM 1106 C CA . GLU A 1 160 ? -2.646 -8.275 3.586 1.00 79.69 160 GLU A CA 1
ATOM 1107 C C . GLU A 1 160 ? -1.902 -9.561 3.979 1.00 79.69 160 GLU A C 1
ATOM 1109 O O . GLU A 1 160 ? -1.464 -10.329 3.108 1.00 79.69 160 GLU A O 1
ATOM 1114 N N . VAL A 1 161 ? -1.780 -9.827 5.283 1.00 83.62 161 VAL A N 1
ATOM 1115 C CA . VAL A 1 161 ? -1.167 -11.070 5.776 1.00 83.62 161 VAL A CA 1
ATOM 1116 C C . VAL A 1 161 ? -1.877 -12.271 5.150 1.00 83.62 161 VAL A C 1
ATOM 1118 O O . VAL A 1 161 ? -3.104 -12.361 5.144 1.00 83.62 161 VAL A O 1
ATOM 1121 N N . GLY A 1 162 ? -1.109 -13.211 4.597 1.00 83.69 162 GLY A N 1
ATOM 1122 C CA . GLY A 1 162 ? -1.674 -14.405 3.962 1.00 83.69 162 GLY A CA 1
ATOM 1123 C C . GLY A 1 162 ? -2.069 -14.236 2.494 1.00 83.69 162 GLY A C 1
ATOM 1124 O O . GLY A 1 162 ? -2.421 -15.226 1.852 1.00 83.69 162 GLY A O 1
ATOM 1125 N N . ALA A 1 163 ? -1.985 -13.032 1.923 1.00 82.69 163 ALA A N 1
ATOM 1126 C CA . ALA A 1 163 ? -2.315 -12.810 0.519 1.00 82.69 163 ALA A CA 1
ATOM 1127 C C . ALA A 1 163 ? -1.425 -13.640 -0.420 1.00 82.69 163 ALA A C 1
ATOM 1129 O O . ALA A 1 163 ? -0.223 -13.780 -0.199 1.00 82.69 163 ALA A O 1
ATOM 1130 N N . LYS A 1 164 ? -1.996 -14.161 -1.512 1.00 85.25 164 LYS A N 1
ATOM 1131 C CA . LYS A 1 164 ? -1.216 -14.834 -2.557 1.00 85.25 164 LYS A CA 1
ATOM 1132 C C . LYS A 1 164 ? -0.456 -13.796 -3.387 1.00 85.25 164 LYS A C 1
ATOM 1134 O O . LYS A 1 164 ? -1.071 -13.074 -4.169 1.00 85.25 164 LYS A O 1
ATOM 1139 N N . VAL A 1 165 ? 0.864 -13.752 -3.242 1.00 82.69 165 VAL A N 1
ATOM 1140 C CA . VAL A 1 165 ? 1.741 -12.739 -3.853 1.00 82.69 165 VAL A CA 1
ATOM 1141 C C . VAL A 1 165 ? 2.891 -13.392 -4.618 1.00 82.69 165 VAL A C 1
ATOM 1143 O O . VAL A 1 165 ? 3.273 -14.519 -4.292 1.00 82.69 165 VAL A O 1
ATOM 1146 N N . PRO A 1 166 ? 3.406 -12.744 -5.677 1.00 83.94 166 PRO A N 1
ATOM 1147 C CA . PRO A 1 166 ? 4.529 -13.275 -6.435 1.00 83.94 166 PRO A CA 1
ATOM 1148 C C . PRO A 1 166 ? 5.808 -13.292 -5.588 1.00 83.94 166 PRO A C 1
ATOM 1150 O O . PRO A 1 166 ? 6.072 -12.387 -4.796 1.00 83.94 166 PRO A O 1
ATOM 1153 N N . CYS A 1 167 ? 6.609 -14.334 -5.779 1.00 82.81 167 CYS A N 1
ATOM 1154 C CA . CYS A 1 167 ? 7.923 -14.482 -5.175 1.00 82.81 167 CYS A CA 1
ATOM 1155 C C . CYS A 1 167 ? 8.970 -13.757 -6.025 1.00 82.81 167 CYS A C 1
ATOM 1157 O O . CYS A 1 167 ? 9.599 -14.359 -6.894 1.00 82.81 167 CYS A O 1
ATOM 1159 N N . GLU A 1 168 ? 9.183 -12.470 -5.757 1.00 79.69 168 GLU A N 1
ATOM 1160 C CA . GLU A 1 168 ? 10.211 -11.668 -6.426 1.00 79.69 168 GLU A CA 1
ATOM 1161 C C . GLU A 1 168 ? 11.260 -11.147 -5.432 1.00 79.69 168 GLU A C 1
ATOM 1163 O O . GLU A 1 168 ? 10.893 -10.705 -4.343 1.00 79.69 168 GLU A O 1
ATOM 1168 N N . PRO A 1 169 ? 12.565 -11.186 -5.768 1.00 68.06 169 PRO A N 1
ATOM 1169 C CA . PRO A 1 169 ? 13.174 -11.817 -6.936 1.00 68.06 169 PRO A CA 1
ATOM 1170 C C . PRO A 1 169 ? 13.282 -13.342 -6.747 1.00 68.06 169 PRO A C 1
ATOM 1172 O O . PRO A 1 169 ? 13.959 -13.831 -5.841 1.00 68.06 169 PRO A O 1
ATOM 1175 N N . GLY A 1 170 ? 12.629 -14.099 -7.628 1.00 63.50 170 GLY A N 1
ATOM 1176 C CA . GLY A 1 170 ? 12.611 -15.563 -7.618 1.00 63.50 170 GLY A CA 1
ATOM 1177 C C . GLY A 1 170 ? 13.324 -16.168 -8.825 1.00 63.50 170 GLY A C 1
ATOM 1178 O O . GLY A 1 170 ? 13.620 -15.485 -9.805 1.00 63.50 170 GLY A O 1
ATOM 1179 N N . ALA A 1 171 ? 13.592 -17.474 -8.770 1.00 61.88 171 ALA A N 1
ATOM 1180 C CA . ALA A 1 171 ? 14.105 -18.210 -9.930 1.00 61.88 171 ALA A CA 1
ATOM 1181 C C . ALA A 1 171 ? 13.049 -18.355 -11.046 1.00 61.88 171 ALA A C 1
ATOM 1183 O O . ALA A 1 171 ? 13.405 -18.571 -12.205 1.00 61.88 171 ALA A O 1
ATOM 1184 N N . ASN A 1 172 ? 11.762 -18.233 -10.699 1.00 65.31 172 ASN A N 1
ATOM 1185 C CA . ASN A 1 172 ? 10.641 -18.372 -11.617 1.00 65.31 172 ASN A CA 1
ATOM 1186 C C . ASN A 1 172 ? 9.609 -17.241 -11.404 1.00 65.31 172 ASN A C 1
ATOM 1188 O O . ASN A 1 172 ? 9.117 -17.080 -10.288 1.00 65.31 172 ASN A O 1
ATOM 1192 N N . PRO A 1 173 ? 9.227 -16.491 -12.457 1.00 61.34 173 PRO A N 1
ATOM 1193 C CA . PRO A 1 173 ? 8.226 -15.416 -12.381 1.00 61.34 173 PRO A CA 1
ATOM 1194 C C . PRO A 1 173 ? 6.786 -15.904 -12.123 1.00 61.34 173 PRO A C 1
ATOM 1196 O O . PRO A 1 173 ? 5.867 -15.096 -12.009 1.00 61.34 173 PRO A O 1
ATOM 1199 N N . HIS A 1 174 ? 6.561 -17.218 -12.056 1.00 63.75 174 HIS A N 1
ATOM 1200 C CA . HIS A 1 174 ? 5.269 -17.820 -11.720 1.00 63.75 174 HIS A CA 1
ATOM 1201 C C . HIS A 1 174 ? 5.221 -18.425 -10.315 1.00 63.75 174 HIS A C 1
ATOM 1203 O O . HIS A 1 174 ? 4.211 -19.040 -9.966 1.00 63.75 174 HIS A O 1
ATOM 1209 N N . ASP A 1 175 ? 6.277 -18.271 -9.515 1.00 82.62 175 ASP A N 1
ATOM 1210 C CA . ASP A 1 175 ? 6.252 -18.709 -8.126 1.00 82.62 175 ASP A CA 1
ATOM 1211 C C . ASP A 1 175 ? 5.447 -17.711 -7.290 1.00 82.62 175 ASP A C 1
ATOM 1213 O O . ASP A 1 175 ? 5.663 -16.501 -7.338 1.00 82.62 175 ASP A O 1
ATOM 1217 N N . PHE A 1 176 ? 4.500 -18.237 -6.516 1.00 86.81 176 PHE A N 1
ATOM 1218 C CA . PHE A 1 176 ? 3.679 -17.467 -5.590 1.00 86.81 176 PHE A CA 1
ATOM 1219 C C . PHE A 1 176 ? 3.796 -18.065 -4.197 1.00 86.81 176 PHE A C 1
ATOM 1221 O O . PHE A 1 176 ? 3.897 -19.283 -4.044 1.00 86.81 176 PHE A O 1
ATOM 1228 N N . CYS A 1 177 ? 3.682 -17.213 -3.193 1.00 90.94 177 CYS A N 1
ATOM 1229 C CA . CYS A 1 177 ? 3.584 -17.605 -1.796 1.00 90.94 177 CYS A CA 1
ATOM 1230 C C . CYS A 1 177 ? 2.359 -16.957 -1.153 1.00 90.94 177 CYS A C 1
ATOM 1232 O O . CYS A 1 177 ? 1.756 -16.038 -1.712 1.00 90.94 177 CYS A O 1
ATOM 1234 N N . SER A 1 178 ? 1.985 -17.444 0.024 1.00 92.38 178 SER A N 1
ATOM 1235 C CA . SER A 1 178 ? 0.896 -16.880 0.817 1.00 92.38 178 SER A CA 1
ATOM 1236 C C . SER A 1 178 ? 1.192 -17.004 2.305 1.00 92.38 178 SER A C 1
ATOM 1238 O O . SER A 1 178 ? 1.291 -18.123 2.815 1.00 92.38 178 SER A O 1
ATOM 1240 N N . GLY A 1 179 ? 1.292 -15.871 3.001 1.00 91.50 179 GLY A N 1
ATOM 1241 C CA . GLY A 1 179 ? 1.509 -15.851 4.444 1.00 91.50 179 GLY A CA 1
ATOM 1242 C C . GLY A 1 179 ? 2.885 -16.382 4.819 1.00 91.50 179 GLY A C 1
ATOM 1243 O O . GLY A 1 179 ? 3.858 -16.165 4.106 1.00 91.50 179 GLY A O 1
ATOM 1244 N N . ASN A 1 180 ? 2.956 -17.091 5.941 1.00 95.19 180 ASN A N 1
ATOM 1245 C CA . ASN A 1 180 ? 4.182 -17.615 6.547 1.00 95.19 180 ASN A CA 1
ATOM 1246 C C . ASN A 1 180 ? 4.768 -18.801 5.762 1.00 95.19 180 ASN A C 1
ATOM 1248 O O . ASN A 1 180 ? 4.768 -19.947 6.212 1.00 95.19 180 ASN A O 1
ATOM 1252 N N . GLN A 1 181 ? 5.228 -18.518 4.547 1.00 94.94 181 GLN A N 1
ATOM 1253 C CA . GLN A 1 181 ? 5.840 -19.452 3.613 1.00 94.94 181 GLN A CA 1
ATOM 1254 C C . GLN A 1 181 ? 7.174 -18.906 3.116 1.00 94.94 181 GLN A C 1
ATOM 1256 O O . GLN A 1 181 ? 7.413 -17.698 3.107 1.00 94.94 181 GLN A O 1
ATOM 1261 N N . CYS A 1 182 ? 8.036 -19.806 2.659 1.00 93.62 182 CYS A N 1
ATOM 1262 C CA . CYS A 1 182 ? 9.292 -19.428 2.039 1.00 93.62 182 CYS A CA 1
ATOM 1263 C C . CYS A 1 182 ? 9.172 -19.423 0.516 1.00 93.62 182 CYS A C 1
ATOM 1265 O O . CYS A 1 182 ? 8.799 -20.426 -0.090 1.00 93.62 182 CYS A O 1
ATOM 1267 N N . CYS A 1 183 ? 9.547 -18.307 -0.097 1.00 91.81 183 CYS A N 1
ATOM 1268 C CA . CYS A 1 183 ? 9.805 -18.216 -1.523 1.00 91.81 183 CYS A CA 1
ATOM 1269 C C . CYS A 1 183 ? 11.165 -18.824 -1.868 1.00 91.81 183 CYS A C 1
ATOM 1271 O O . CYS A 1 183 ? 12.132 -18.700 -1.113 1.00 91.81 183 CYS A O 1
ATOM 1273 N N . SER A 1 184 ? 11.254 -19.436 -3.048 1.00 89.12 184 SER A N 1
ATOM 1274 C CA . SER A 1 184 ? 12.516 -19.935 -3.595 1.00 89.12 184 SER A CA 1
ATOM 1275 C C . SER A 1 184 ? 13.231 -18.835 -4.383 1.00 89.12 184 SER A C 1
ATOM 1277 O O . SER A 1 184 ? 12.711 -18.316 -5.369 1.00 89.12 184 SER A O 1
ATOM 1279 N N . GLY A 1 185 ? 14.438 -18.474 -3.952 1.00 82.50 185 GLY A N 1
ATOM 1280 C CA . GLY A 1 185 ? 15.315 -17.535 -4.645 1.00 82.50 185 GLY A CA 1
ATOM 1281 C C . GLY A 1 185 ? 16.491 -18.239 -5.320 1.00 82.50 185 GLY A C 1
ATOM 1282 O O . GLY A 1 185 ? 16.790 -19.402 -5.055 1.00 82.50 185 GLY A O 1
ATOM 1283 N N . ALA A 1 186 ? 17.222 -17.504 -6.162 1.00 78.00 186 ALA A N 1
ATOM 1284 C CA . ALA A 1 186 ? 18.413 -18.023 -6.845 1.00 78.00 186 ALA A CA 1
ATOM 1285 C C . ALA A 1 186 ? 19.522 -18.508 -5.883 1.00 78.00 186 ALA A C 1
ATOM 1287 O O . ALA A 1 186 ? 20.359 -19.313 -6.270 1.00 78.00 186 ALA A O 1
ATOM 1288 N N . ASN A 1 187 ? 19.524 -18.024 -4.635 1.00 82.81 187 ASN A N 1
ATOM 1289 C CA . ASN A 1 187 ? 20.532 -18.329 -3.617 1.00 82.81 187 ASN A CA 1
ATOM 1290 C C . ASN A 1 187 ? 19.876 -18.679 -2.271 1.00 82.81 187 ASN A C 1
ATOM 1292 O O . ASN A 1 187 ? 20.174 -18.026 -1.270 1.00 82.81 187 ASN A O 1
ATOM 1296 N N . GLY A 1 188 ? 18.952 -19.637 -2.257 1.00 87.00 188 GLY A N 1
ATOM 1297 C CA . GLY A 1 188 ? 18.263 -20.088 -1.042 1.00 87.00 188 GLY A CA 1
ATOM 1298 C C . GLY A 1 188 ? 16.856 -19.518 -0.890 1.00 87.00 188 GLY A C 1
ATOM 1299 O O . GLY A 1 188 ? 16.325 -18.872 -1.798 1.00 87.00 188 GLY A O 1
ATOM 1300 N N . THR A 1 189 ? 16.244 -19.785 0.256 1.00 92.19 189 THR A N 1
ATOM 1301 C CA . THR A 1 189 ? 14.865 -19.377 0.544 1.00 92.19 189 THR A CA 1
ATOM 1302 C C . THR A 1 189 ? 14.768 -17.987 1.175 1.00 92.19 189 THR A C 1
ATOM 1304 O O . THR A 1 189 ? 15.663 -17.550 1.895 1.00 92.19 189 THR A O 1
ATOM 1307 N N . PHE A 1 190 ? 13.671 -17.275 0.923 1.00 92.31 190 PHE A N 1
ATOM 1308 C CA . PHE A 1 190 ? 13.380 -15.992 1.564 1.00 92.31 190 PHE A CA 1
ATOM 1309 C C . PHE A 1 190 ? 11.929 -15.922 2.031 1.00 92.31 190 PHE A C 1
ATOM 1311 O O . PHE A 1 190 ? 11.066 -16.615 1.493 1.00 92.31 190 PHE A O 1
ATOM 1318 N N . VAL A 1 191 ? 11.659 -15.107 3.048 1.00 94.12 191 VAL A N 1
ATOM 1319 C CA . VAL A 1 191 ? 10.309 -14.958 3.601 1.00 94.12 191 VAL A CA 1
ATOM 1320 C C . VAL A 1 191 ? 9.347 -14.389 2.556 1.00 94.12 191 VAL A C 1
ATOM 1322 O O . VAL A 1 191 ? 9.665 -13.421 1.868 1.00 94.12 191 VAL A O 1
ATOM 1325 N N . CYS A 1 192 ? 8.153 -14.973 2.455 1.00 92.94 192 CYS A N 1
ATOM 1326 C CA . CYS A 1 192 ? 7.092 -14.467 1.594 1.00 92.94 192 CYS A CA 1
ATOM 1327 C C . CYS A 1 192 ? 6.761 -12.991 1.895 1.00 92.94 192 CYS A C 1
ATOM 1329 O O . CYS A 1 192 ? 6.587 -12.627 3.067 1.00 92.94 192 CYS A O 1
ATOM 1331 N N . PRO A 1 193 ? 6.579 -12.143 0.867 1.00 89.88 193 PRO A N 1
ATOM 1332 C CA . PRO A 1 193 ? 6.203 -10.746 1.064 1.00 89.88 193 PRO A CA 1
ATOM 1333 C C . PRO A 1 193 ? 4.930 -10.549 1.898 1.00 89.88 193 PRO A C 1
ATOM 1335 O O . PRO A 1 193 ? 4.866 -9.592 2.659 1.00 89.88 193 PRO A O 1
ATOM 1338 N N . SER A 1 194 ? 3.976 -11.489 1.852 1.00 90.38 194 SER A N 1
ATOM 1339 C CA . SER A 1 194 ? 2.730 -11.457 2.638 1.00 90.38 194 SER A CA 1
ATOM 1340 C C . SER A 1 194 ? 2.764 -12.245 3.957 1.00 90.38 194 SER A C 1
ATOM 1342 O O . SER A 1 194 ? 1.721 -12.424 4.585 1.00 90.38 194 SER A O 1
ATOM 1344 N N . ALA A 1 195 ? 3.924 -12.762 4.379 1.00 92.81 195 ALA A N 1
ATOM 1345 C CA . ALA A 1 195 ? 4.100 -13.347 5.717 1.00 92.81 195 ALA A CA 1
ATOM 1346 C C . ALA A 1 195 ? 3.885 -12.310 6.825 1.00 92.81 195 ALA A C 1
ATOM 1348 O O . ALA A 1 195 ? 4.042 -11.125 6.560 1.00 92.81 195 ALA A O 1
ATOM 1349 N N . ASP A 1 196 ? 3.620 -12.729 8.059 1.00 89.44 196 ASP A N 1
ATOM 1350 C CA . ASP A 1 196 ? 3.617 -11.814 9.207 1.00 89.44 196 ASP A CA 1
ATOM 1351 C C . ASP A 1 196 ? 4.942 -11.031 9.297 1.00 89.44 196 ASP A C 1
ATOM 1353 O O . ASP A 1 196 ? 6.005 -11.563 8.958 1.00 89.44 196 ASP A O 1
ATOM 1357 N N . HIS A 1 197 ? 4.899 -9.777 9.771 1.00 80.44 197 HIS A N 1
ATOM 1358 C CA . HIS A 1 197 ? 6.094 -8.923 9.889 1.00 80.44 197 HIS A CA 1
ATOM 1359 C C . HIS A 1 197 ? 7.215 -9.585 10.702 1.00 80.44 197 HIS A C 1
ATOM 1361 O O . HIS A 1 197 ? 8.389 -9.463 10.360 1.00 80.44 197 HIS A O 1
ATOM 1367 N N . ASP A 1 198 ? 6.839 -10.323 11.747 1.00 82.94 198 ASP A N 1
ATOM 1368 C CA . ASP A 1 198 ? 7.775 -10.932 12.692 1.00 82.94 198 ASP A CA 1
ATOM 1369 C C . ASP A 1 198 ? 8.151 -12.381 12.308 1.00 82.94 198 ASP A C 1
ATOM 1371 O O . ASP A 1 198 ? 8.929 -13.040 13.001 1.00 82.94 198 ASP A O 1
ATOM 1375 N N . TRP A 1 199 ? 7.626 -12.907 11.192 1.00 91.81 199 TRP A N 1
ATOM 1376 C CA . TRP A 1 199 ? 7.913 -14.273 10.758 1.00 91.81 199 TRP A CA 1
ATOM 1377 C C . TRP A 1 199 ? 9.214 -14.356 9.951 1.00 91.81 199 TRP A C 1
ATOM 1379 O O . TRP A 1 199 ? 9.355 -13.772 8.879 1.00 91.81 199 TRP A O 1
ATOM 1389 N N . ASN A 1 200 ? 10.174 -15.133 10.454 1.00 90.38 200 ASN A N 1
ATOM 1390 C CA . ASN A 1 200 ? 11.549 -15.185 9.948 1.00 90.38 200 ASN A CA 1
ATOM 1391 C C . ASN A 1 200 ? 12.110 -16.616 9.833 1.00 90.38 200 ASN A C 1
ATOM 1393 O O . ASN A 1 200 ? 13.302 -16.840 10.013 1.00 90.38 200 ASN A O 1
ATOM 1397 N N . GLN A 1 201 ? 11.259 -17.594 9.508 1.00 94.19 201 GLN A N 1
ATOM 1398 C CA . GLN A 1 201 ? 11.632 -19.020 9.457 1.00 94.19 201 GLN A CA 1
ATOM 1399 C C . GLN A 1 201 ? 12.271 -19.467 8.124 1.00 94.19 201 GLN A C 1
ATOM 1401 O O . GLN A 1 201 ? 12.398 -20.664 7.870 1.00 94.19 201 GLN A O 1
ATOM 1406 N N . CYS A 1 202 ? 12.657 -18.527 7.259 1.00 94.31 202 CYS A N 1
ATOM 1407 C CA . CYS A 1 202 ? 13.405 -18.804 6.028 1.00 94.31 202 CYS A CA 1
ATOM 1408 C C . CYS A 1 202 ? 14.871 -18.397 6.190 1.00 94.31 202 CYS A C 1
ATOM 1410 O O . CYS A 1 202 ? 15.229 -17.678 7.118 1.00 94.31 202 CYS A O 1
ATOM 1412 N N . GLU A 1 203 ? 15.727 -18.807 5.253 1.00 95.00 203 GLU A N 1
ATOM 1413 C CA . GLU A 1 203 ? 17.156 -18.459 5.302 1.00 95.00 203 GLU A CA 1
ATOM 1414 C C . GLU A 1 203 ? 17.411 -16.948 5.218 1.00 95.00 203 GLU A C 1
ATOM 1416 O O . GLU A 1 203 ? 18.417 -16.453 5.728 1.00 95.00 203 GLU A O 1
ATOM 1421 N N . LYS A 1 204 ? 16.518 -16.216 4.543 1.00 91.06 204 LYS A N 1
ATOM 1422 C CA . LYS A 1 204 ? 16.615 -14.773 4.318 1.00 91.06 204 LYS A CA 1
ATOM 1423 C C . LYS A 1 204 ? 15.311 -14.067 4.684 1.00 91.06 204 LYS A C 1
ATOM 1425 O O . LYS A 1 204 ? 14.243 -14.670 4.548 1.00 91.06 204 LYS A O 1
ATOM 1430 N N . PRO A 1 205 ? 15.380 -12.786 5.088 1.00 89.56 205 PRO A N 1
ATOM 1431 C CA . PRO A 1 205 ? 14.190 -11.975 5.316 1.00 89.56 205 PRO A CA 1
ATOM 1432 C C . PRO A 1 205 ? 13.398 -11.774 4.021 1.00 89.56 205 PRO A C 1
ATOM 1434 O O . PRO A 1 205 ? 13.818 -12.191 2.939 1.00 89.56 205 PRO A O 1
ATOM 1437 N N . LYS A 1 206 ? 12.250 -11.106 4.144 1.00 87.69 206 LYS A N 1
ATOM 1438 C CA . LYS A 1 206 ? 11.431 -10.676 3.012 1.00 87.69 206 LYS A CA 1
ATOM 1439 C C . LYS A 1 206 ? 12.305 -9.961 1.986 1.00 87.69 206 LYS A C 1
ATOM 1441 O O . LYS A 1 206 ? 13.028 -9.029 2.332 1.00 87.69 206 LYS A O 1
ATOM 1446 N N . ALA A 1 207 ? 12.239 -10.393 0.729 1.00 82.56 207 ALA A N 1
ATOM 1447 C CA . ALA A 1 207 ? 12.903 -9.667 -0.348 1.00 82.56 207 ALA A CA 1
ATOM 1448 C C . ALA A 1 207 ? 12.226 -8.322 -0.620 1.00 82.56 207 ALA A C 1
ATOM 1450 O O . ALA A 1 207 ? 12.885 -7.397 -1.071 1.00 82.56 207 ALA A O 1
ATOM 1451 N N . PHE A 1 208 ? 10.934 -8.238 -0.315 1.00 76.81 208 PHE A N 1
ATOM 1452 C CA . PHE A 1 208 ? 10.186 -7.013 -0.118 1.00 76.81 208 PHE A CA 1
ATOM 1453 C C . PHE A 1 208 ? 8.998 -7.274 0.804 1.00 76.81 208 PHE A C 1
ATOM 1455 O O . PHE A 1 208 ? 8.527 -8.411 0.876 1.00 76.81 208 PHE A O 1
ATOM 1462 N N . ASP A 1 209 ? 8.527 -6.249 1.509 1.00 80.50 209 ASP A N 1
ATOM 1463 C CA . ASP A 1 209 ? 7.344 -6.347 2.362 1.00 80.50 209 ASP A CA 1
ATOM 1464 C C . ASP A 1 209 ? 6.174 -5.645 1.676 1.00 80.50 209 ASP A C 1
ATOM 1466 O O . ASP A 1 209 ? 6.228 -4.441 1.435 1.00 80.50 209 ASP A O 1
ATOM 1470 N N . CYS A 1 210 ? 5.146 -6.414 1.311 1.00 77.19 210 CYS A N 1
ATOM 1471 C CA . CYS A 1 210 ? 3.936 -5.852 0.720 1.00 77.19 210 CYS A CA 1
ATOM 1472 C C . CYS A 1 210 ? 2.887 -5.465 1.756 1.00 77.19 210 CYS A C 1
ATOM 1474 O O . CYS A 1 210 ? 1.871 -4.878 1.385 1.00 77.19 210 CYS A O 1
ATOM 1476 N N . LEU A 1 211 ? 3.086 -5.813 3.028 1.00 76.88 211 LEU A N 1
ATOM 1477 C CA . LEU A 1 211 ? 2.127 -5.479 4.065 1.00 76.88 211 LEU A CA 1
ATOM 1478 C C . LEU A 1 211 ? 2.045 -3.966 4.268 1.00 76.88 211 LEU A C 1
ATOM 1480 O O . LEU A 1 211 ? 3.029 -3.238 4.109 1.00 76.88 211 LEU A O 1
ATOM 1484 N N . LYS A 1 212 ? 0.856 -3.490 4.654 1.00 66.94 212 LYS A N 1
ATOM 1485 C CA . LYS A 1 212 ? 0.697 -2.131 5.186 1.00 66.94 212 LYS A CA 1
ATOM 1486 C C . LYS A 1 212 ? 1.700 -1.932 6.338 1.00 66.94 212 LYS A C 1
ATOM 1488 O O . LYS A 1 212 ? 1.956 -2.891 7.067 1.00 66.94 212 LYS A O 1
ATOM 1493 N N . PRO A 1 213 ? 2.280 -0.728 6.512 1.00 62.12 213 PRO A N 1
ATOM 1494 C CA . PRO A 1 213 ? 3.232 -0.483 7.587 1.00 62.12 213 PRO A CA 1
ATOM 1495 C C . PRO A 1 213 ? 2.660 -0.936 8.929 1.00 62.12 213 PRO A C 1
ATOM 1497 O O . PRO A 1 213 ? 1.540 -0.555 9.279 1.00 62.12 213 PRO A O 1
ATOM 1500 N N . LYS A 1 214 ? 3.433 -1.740 9.669 1.00 61.41 214 LYS A N 1
ATOM 1501 C CA . LYS A 1 214 ? 3.117 -2.063 11.061 1.00 61.41 214 LYS A CA 1
ATOM 1502 C C . LYS A 1 214 ? 2.953 -0.726 11.801 1.00 61.41 214 LYS A C 1
ATOM 1504 O O . LYS A 1 214 ? 3.860 0.104 11.704 1.00 61.41 214 LYS A O 1
ATOM 1509 N N . PRO A 1 215 ? 1.817 -0.485 12.475 1.00 65.00 215 PRO A N 1
ATOM 1510 C CA . PRO A 1 215 ? 1.616 0.734 13.246 1.00 65.00 215 PRO A CA 1
ATOM 1511 C C . PRO A 1 215 ? 2.765 0.919 14.237 1.00 65.00 215 PRO A C 1
ATOM 1513 O O . PRO A 1 215 ? 3.221 -0.063 14.829 1.00 65.00 215 PRO A O 1
ATOM 1516 N N . GLU A 1 216 ? 3.259 2.152 14.385 1.00 72.31 216 GLU A N 1
ATOM 1517 C CA . GLU A 1 216 ? 4.327 2.425 15.348 1.00 72.31 216 GLU A CA 1
ATOM 1518 C C . GLU A 1 216 ? 3.875 2.026 16.764 1.00 72.31 216 GLU A C 1
ATOM 1520 O O . GLU A 1 216 ? 2.695 2.204 17.098 1.00 72.31 216 GLU A O 1
ATOM 1525 N N . PRO A 1 217 ? 4.780 1.464 17.590 1.00 83.31 217 PRO A N 1
ATOM 1526 C CA . PRO A 1 217 ? 4.482 1.203 18.988 1.00 83.31 217 PRO A CA 1
ATOM 1527 C C . PRO A 1 217 ? 4.013 2.485 19.677 1.00 83.31 217 PRO A C 1
ATOM 1529 O O . PRO A 1 217 ? 4.564 3.558 19.439 1.00 83.31 217 PRO A O 1
ATOM 1532 N N . CYS A 1 218 ? 3.014 2.354 20.537 1.00 87.12 218 CYS A N 1
ATOM 1533 C CA . CYS A 1 218 ? 2.396 3.445 21.272 1.00 87.12 218 CYS A CA 1
ATOM 1534 C C . CYS A 1 218 ? 2.323 3.104 22.764 1.00 87.12 218 CYS A C 1
ATOM 1536 O O . CYS A 1 218 ? 2.422 1.942 23.167 1.00 87.12 218 CYS A O 1
ATOM 1538 N N . GLU A 1 219 ? 2.094 4.111 23.596 1.00 92.94 219 GLU A N 1
ATOM 1539 C CA . GLU A 1 219 ? 1.799 3.925 25.015 1.00 92.94 219 GLU A CA 1
ATOM 1540 C C . GLU A 1 219 ? 0.287 3.810 25.265 1.00 92.94 219 GLU A C 1
ATOM 1542 O O . GLU A 1 219 ? -0.547 4.309 24.499 1.00 92.94 219 GLU A O 1
ATOM 1547 N N . VAL A 1 220 ? -0.099 3.188 26.387 1.00 94.75 220 VAL A N 1
ATOM 1548 C CA . VAL A 1 220 ? -1.510 3.173 26.807 1.00 94.75 220 VAL A CA 1
ATOM 1549 C C . VAL A 1 220 ? -2.011 4.611 26.947 1.00 94.75 220 VAL A C 1
ATOM 1551 O O . VAL A 1 220 ? -1.432 5.417 27.676 1.00 94.75 220 VAL A O 1
ATOM 1554 N N . GLY A 1 221 ? -3.125 4.928 26.287 1.00 92.62 221 GLY A N 1
ATOM 1555 C CA . GLY A 1 221 ? -3.709 6.271 26.329 1.00 92.62 221 GLY A CA 1
ATOM 1556 C C . GLY A 1 221 ? -3.132 7.261 25.318 1.00 92.62 221 GLY A C 1
ATOM 1557 O O . GLY A 1 221 ? -3.577 8.408 25.301 1.00 92.62 221 GLY A O 1
ATOM 1558 N N . GLU A 1 222 ? -2.189 6.849 24.471 1.00 93.94 222 GLU A N 1
ATOM 1559 C CA . GLU A 1 222 ? -1.633 7.697 23.418 1.00 93.94 222 GLU A CA 1
ATOM 1560 C C . GLU A 1 222 ? -2.663 8.032 22.327 1.00 93.94 222 GLU A C 1
ATOM 1562 O O . GLU A 1 222 ? -3.577 7.248 22.049 1.00 93.94 222 GLU A O 1
ATOM 1567 N N . LEU A 1 223 ? -2.535 9.223 21.727 1.00 91.06 223 LEU A N 1
ATOM 1568 C CA . LEU A 1 223 ? -3.380 9.666 20.619 1.00 91.06 223 LEU A CA 1
ATOM 1569 C C . LEU A 1 223 ? -2.937 8.976 19.335 1.00 91.06 223 LEU A C 1
ATOM 1571 O O . LEU A 1 223 ? -1.901 9.316 18.774 1.00 91.06 223 LEU A O 1
ATOM 1575 N N . VAL A 1 224 ? -3.757 8.048 18.856 1.00 88.25 224 VAL A N 1
ATOM 1576 C CA . VAL A 1 224 ? -3.463 7.240 17.670 1.00 88.25 224 VAL A CA 1
ATOM 1577 C C . VAL A 1 224 ? -4.572 7.371 16.636 1.00 88.25 224 VAL A C 1
ATOM 1579 O O . VAL A 1 224 ? -5.721 7.681 16.969 1.00 88.25 224 VAL A O 1
ATOM 1582 N N . LEU A 1 225 ? -4.221 7.152 15.369 1.00 85.19 225 LEU A N 1
ATOM 1583 C CA . LEU A 1 225 ? -5.186 7.122 14.276 1.00 85.19 225 LEU A CA 1
ATOM 1584 C C . LEU A 1 225 ? -6.010 5.831 14.344 1.00 85.19 225 LEU A C 1
ATOM 1586 O O . LEU A 1 225 ? -5.481 4.752 14.625 1.00 85.19 225 LEU A O 1
ATOM 1590 N N . CYS A 1 226 ? -7.307 5.939 14.077 1.00 87.94 226 CYS A N 1
ATOM 1591 C CA . CYS A 1 226 ? -8.173 4.782 13.973 1.00 87.94 226 CYS A CA 1
ATOM 1592 C C . CYS A 1 226 ? -7.875 3.984 12.690 1.00 87.94 226 CYS A C 1
ATOM 1594 O O . CYS A 1 226 ? -7.583 4.562 11.648 1.00 87.94 226 CYS A O 1
ATOM 1596 N N . PRO A 1 227 ? -7.958 2.644 1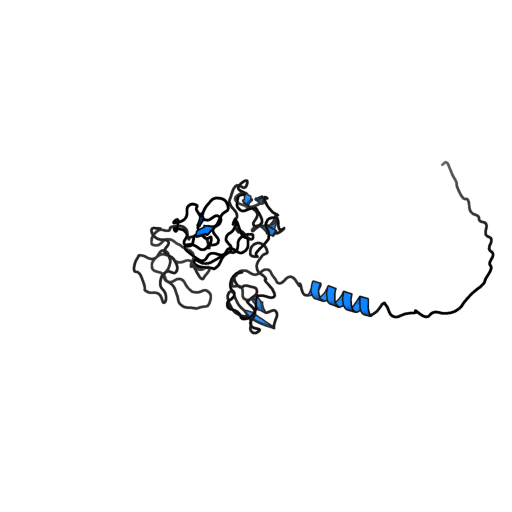2.735 1.00 80.31 227 PRO A N 1
ATOM 1597 C CA . PRO A 1 227 ? -7.618 1.787 11.595 1.00 80.31 227 PRO A CA 1
ATOM 1598 C C . PRO A 1 227 ? -8.564 1.942 10.394 1.00 80.31 227 PRO A C 1
ATOM 1600 O O . PRO A 1 227 ? -8.164 1.659 9.270 1.00 80.31 227 PRO A O 1
ATOM 1603 N N . ASP A 1 228 ? -9.807 2.367 10.633 1.00 78.31 228 ASP A N 1
ATOM 1604 C CA . ASP A 1 228 ? -10.885 2.380 9.631 1.00 78.31 228 ASP A CA 1
ATOM 1605 C C . ASP A 1 228 ? -11.486 3.762 9.396 1.00 78.31 228 ASP A C 1
ATOM 1607 O O . ASP A 1 228 ? -12.572 3.882 8.827 1.00 78.31 228 ASP A O 1
ATOM 1611 N N . SER A 1 229 ? -10.852 4.803 9.922 1.00 80.25 229 SER A N 1
ATOM 1612 C CA . SER A 1 229 ? -11.308 6.175 9.762 1.00 80.25 229 SER A CA 1
ATOM 1613 C C . SER A 1 229 ? -10.171 7.150 10.025 1.00 80.25 229 SER A C 1
ATOM 1615 O O . SER A 1 229 ? -9.235 6.848 10.757 1.00 80.25 229 SER A O 1
ATOM 1617 N N . ASP A 1 230 ? -10.309 8.372 9.518 1.00 78.56 230 ASP A N 1
ATOM 1618 C CA . ASP A 1 230 ? -9.390 9.473 9.838 1.00 78.56 230 ASP A CA 1
ATOM 1619 C C . ASP A 1 230 ? -9.602 10.034 11.262 1.00 78.56 230 ASP A C 1
ATOM 1621 O O . ASP A 1 230 ? -9.034 11.063 11.650 1.00 78.56 230 ASP A O 1
ATOM 1625 N N . ALA A 1 231 ? -10.456 9.386 12.062 1.00 85.38 231 ALA A N 1
ATOM 1626 C CA . ALA A 1 231 ? -10.653 9.735 13.456 1.00 85.38 231 ALA A CA 1
ATOM 1627 C C . ALA A 1 231 ? -9.430 9.334 14.285 1.00 85.38 231 ALA A C 1
ATOM 1629 O O . ALA A 1 231 ? -8.695 8.406 13.962 1.00 85.38 231 ALA A O 1
ATOM 1630 N N . HIS A 1 232 ? -9.235 10.037 15.394 1.00 90.88 232 HIS A N 1
ATOM 1631 C CA . HIS A 1 232 ? -8.212 9.696 16.370 1.00 90.88 232 HIS A CA 1
ATOM 1632 C C . HIS A 1 232 ? -8.884 9.218 17.653 1.00 90.88 232 HIS A C 1
ATOM 1634 O O . HIS A 1 232 ? -9.970 9.687 18.003 1.00 90.88 232 HIS A O 1
ATOM 1640 N N . CYS A 1 233 ? -8.225 8.318 18.370 1.00 94.12 233 CYS A N 1
ATOM 1641 C CA . CYS A 1 233 ? -8.685 7.803 19.653 1.00 94.12 233 CYS A CA 1
ATOM 1642 C C . CYS A 1 233 ? -7.550 7.824 20.683 1.00 94.12 233 CYS A C 1
ATOM 1644 O O . CYS A 1 233 ? -6.375 7.919 20.333 1.00 94.12 233 CYS A O 1
ATOM 1646 N N . THR A 1 234 ? -7.910 7.769 21.966 1.00 96.12 234 THR A N 1
ATOM 1647 C CA . THR A 1 234 ? -6.958 7.723 23.087 1.00 96.12 234 THR A CA 1
ATOM 1648 C C . THR A 1 234 ? -7.409 6.711 24.133 1.00 96.12 234 THR A C 1
ATOM 1650 O O . THR A 1 234 ? -8.456 6.882 24.762 1.00 96.12 234 THR A O 1
ATOM 1653 N N . GLY A 1 235 ? -6.604 5.675 24.370 1.00 94.44 235 GLY A N 1
ATOM 1654 C CA . GLY A 1 235 ? -6.845 4.725 25.452 1.00 94.44 235 GLY A CA 1
ATOM 1655 C C . GLY A 1 235 ? -8.157 3.970 25.279 1.00 94.44 235 GLY A C 1
ATOM 1656 O O . GLY A 1 235 ? -8.481 3.500 24.198 1.00 94.44 235 GLY A O 1
ATOM 1657 N N . ASN A 1 236 ? -8.929 3.868 26.356 1.00 96.75 236 ASN A N 1
ATOM 1658 C CA . ASN A 1 236 ? -10.190 3.127 26.434 1.00 96.75 236 ASN A CA 1
ATOM 1659 C C . ASN A 1 236 ? -11.350 3.854 25.732 1.00 96.75 236 ASN A C 1
ATOM 1661 O O . ASN A 1 236 ? -12.337 4.253 26.353 1.00 96.75 236 ASN A O 1
ATOM 1665 N N . GLN A 1 237 ? -11.201 4.063 24.430 1.00 96.88 237 GLN A N 1
ATOM 1666 C CA . GLN A 1 237 ? -12.187 4.674 23.553 1.00 96.88 237 GLN A CA 1
ATOM 1667 C C . GLN A 1 237 ? -12.509 3.745 22.391 1.00 96.88 237 GLN A C 1
ATOM 1669 O O . GLN A 1 237 ? -11.737 2.850 22.043 1.00 96.88 237 GLN A O 1
ATOM 1674 N N . CYS A 1 238 ? -13.663 3.985 21.783 1.00 96.00 238 CYS A N 1
ATOM 1675 C CA . CYS A 1 238 ? -14.072 3.279 20.586 1.00 96.00 238 CYS A CA 1
ATOM 1676 C C . CYS A 1 238 ? -13.747 4.114 19.351 1.00 96.00 238 CYS A C 1
ATOM 1678 O O . CYS A 1 238 ? -14.177 5.262 19.235 1.00 96.00 238 CYS A O 1
ATOM 1680 N N . CYS A 1 239 ? -12.997 3.522 18.429 1.00 95.19 239 CYS A N 1
ATOM 1681 C CA . CYS A 1 239 ? -12.797 4.043 17.092 1.00 95.19 239 CYS A CA 1
ATOM 1682 C C . CYS A 1 239 ? -14.098 3.950 16.293 1.00 95.19 239 CYS A C 1
ATOM 1684 O O . CYS A 1 239 ? -14.686 2.865 16.215 1.00 95.19 239 CYS A O 1
ATOM 1686 N N . PRO A 1 240 ? -14.552 5.053 15.680 1.00 92.81 240 PRO A N 1
ATOM 1687 C CA . PRO A 1 240 ? -15.675 5.009 14.764 1.00 92.81 240 PRO A CA 1
ATOM 1688 C C . PRO A 1 240 ? -15.254 4.359 13.442 1.00 92.81 240 PRO A C 1
ATOM 1690 O O . PRO A 1 240 ? -14.144 4.577 12.950 1.00 92.81 240 PRO A O 1
ATOM 1693 N N . SER A 1 241 ? -16.173 3.606 12.845 1.00 84.81 241 SER A N 1
ATOM 1694 C CA . SER A 1 241 ? -16.070 3.207 11.440 1.00 84.81 241 SER A CA 1
ATOM 1695 C C . SER A 1 241 ? -16.359 4.407 10.534 1.00 84.81 241 SER A C 1
ATOM 1697 O O . SER A 1 241 ? -17.291 5.161 10.823 1.00 84.81 241 SER A O 1
ATOM 1699 N N . ALA A 1 242 ? -15.632 4.554 9.420 1.00 73.75 242 ALA A N 1
ATOM 1700 C CA . ALA A 1 242 ? -15.916 5.594 8.422 1.00 73.75 242 ALA A CA 1
ATOM 1701 C C . ALA A 1 242 ? -17.366 5.533 7.894 1.00 73.75 242 ALA A C 1
ATOM 1703 O O . ALA A 1 242 ? -18.020 6.565 7.780 1.00 73.75 242 ALA A O 1
ATOM 1704 N N . ASP A 1 243 ? -17.916 4.329 7.698 1.00 78.50 243 ASP A N 1
ATOM 1705 C CA . ASP A 1 243 ? -19.249 4.118 7.106 1.00 78.50 243 ASP A CA 1
ATOM 1706 C C . ASP A 1 243 ? -20.406 4.043 8.128 1.00 78.50 243 ASP A C 1
ATOM 1708 O O . ASP A 1 243 ? -21.488 3.533 7.829 1.00 78.50 243 ASP A O 1
ATOM 1712 N N . GLY A 1 244 ? -20.190 4.456 9.384 1.00 77.62 244 GLY A N 1
ATOM 1713 C CA . GLY A 1 244 ? -21.177 4.254 10.461 1.00 77.62 244 GLY A CA 1
ATOM 1714 C C . GLY A 1 244 ? -21.369 2.783 10.866 1.00 77.62 244 GLY A C 1
ATOM 1715 O O . GLY A 1 244 ? -22.367 2.433 11.499 1.00 77.62 244 GLY A O 1
ATOM 1716 N N . GLY A 1 245 ? -20.419 1.925 10.484 1.00 84.06 245 GLY A N 1
ATOM 1717 C CA . GLY A 1 245 ? -20.303 0.534 10.919 1.00 84.06 245 GLY A CA 1
ATOM 1718 C C . GLY A 1 245 ? -19.937 0.369 12.406 1.00 84.06 245 GLY A C 1
ATOM 1719 O O . GLY A 1 245 ? -19.869 1.355 13.147 1.00 84.06 245 GLY A O 1
ATOM 1720 N N . PRO A 1 246 ? -19.700 -0.878 12.861 1.00 88.50 246 PRO A N 1
ATOM 1721 C CA . PRO A 1 246 ? -19.401 -1.177 14.260 1.00 88.50 246 PRO A CA 1
ATOM 1722 C C . PRO A 1 246 ? -18.159 -0.428 14.739 1.00 88.50 246 PRO A C 1
ATOM 1724 O O . PRO A 1 246 ? -17.190 -0.249 14.002 1.00 88.50 246 PRO A O 1
ATOM 1727 N N . THR A 1 247 ? -18.175 -0.001 15.992 1.00 93.31 247 THR A N 1
ATOM 1728 C CA . THR A 1 247 ? -17.017 0.645 16.598 1.00 93.31 247 THR A CA 1
ATOM 1729 C C . THR A 1 247 ? -15.983 -0.389 17.040 1.00 93.31 247 THR A C 1
ATOM 1731 O O . THR A 1 247 ? -16.337 -1.460 17.532 1.00 93.31 247 THR A O 1
ATOM 1734 N N . SER A 1 248 ? -14.694 -0.093 16.886 1.00 94.06 248 SER A N 1
ATOM 1735 C CA . SER A 1 248 ? -13.611 -0.983 17.327 1.00 94.06 248 SER A CA 1
ATOM 1736 C C . SER A 1 248 ? -12.885 -0.409 18.534 1.00 94.06 248 SER A C 1
ATOM 1738 O O .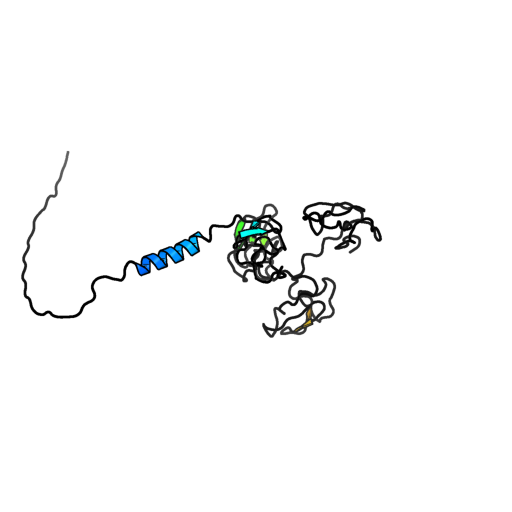 SER A 1 248 ? -12.795 0.806 18.687 1.00 94.06 248 SER A O 1
ATOM 1740 N N . VAL A 1 249 ? -12.317 -1.258 19.387 1.00 96.62 249 VAL A N 1
ATOM 1741 C CA . VAL A 1 249 ? -11.454 -0.780 20.476 1.00 96.62 249 VAL A CA 1
ATOM 1742 C C . VAL A 1 249 ? -10.257 -0.013 19.903 1.00 96.62 249 VAL A C 1
ATOM 1744 O O . VAL A 1 249 ? -9.631 -0.457 18.937 1.00 96.62 249 VAL A O 1
ATOM 1747 N N . CYS A 1 250 ? -9.950 1.142 20.495 1.00 95.69 250 CYS A N 1
ATOM 1748 C CA . CYS A 1 250 ? -8.790 1.949 20.135 1.00 95.69 250 CYS A CA 1
ATOM 1749 C C . CYS A 1 250 ? -7.482 1.151 20.294 1.00 95.69 250 CYS A C 1
ATOM 1751 O O . CYS A 1 250 ? -7.306 0.472 21.311 1.00 95.69 250 CYS A O 1
ATOM 1753 N N . PRO A 1 251 ? -6.530 1.261 19.352 1.00 93.50 251 PRO A N 1
ATOM 1754 C CA . PRO A 1 251 ? -5.259 0.546 19.442 1.00 93.50 251 PRO A CA 1
ATOM 1755 C C . PRO A 1 251 ? -4.464 0.827 20.723 1.00 93.50 251 PRO A C 1
ATOM 1757 O O . PRO A 1 251 ? -3.860 -0.094 21.269 1.00 93.50 251 PRO A O 1
ATOM 1760 N N . SER A 1 252 ? -4.536 2.056 21.249 1.00 94.81 252 SER A N 1
ATOM 1761 C CA . SER A 1 252 ? -3.857 2.469 22.486 1.00 94.81 252 SER A CA 1
ATOM 1762 C C . SER A 1 252 ? -4.630 2.151 23.776 1.00 94.81 252 SER A C 1
ATOM 1764 O O . SER A 1 252 ? -4.230 2.595 24.855 1.00 94.81 252 SER A O 1
ATOM 1766 N N . ALA A 1 253 ? -5.748 1.413 23.705 1.00 96.44 253 ALA A N 1
ATOM 1767 C CA . ALA A 1 253 ? -6.495 0.979 24.891 1.00 96.44 253 ALA A CA 1
ATOM 1768 C C . ALA A 1 253 ? -5.675 0.033 25.778 1.00 96.44 253 ALA A C 1
ATOM 1770 O O . ALA A 1 253 ? -4.726 -0.600 25.320 1.00 96.44 253 ALA A O 1
ATOM 1771 N N . GLU A 1 254 ? -6.045 -0.100 27.048 1.00 95.00 254 GLU A N 1
ATOM 1772 C CA . GLU A 1 254 ? -5.385 -1.070 27.925 1.00 95.00 254 GLU A CA 1
ATOM 1773 C C . GLU A 1 254 ? -5.704 -2.519 27.515 1.00 95.00 254 GLU A C 1
ATOM 1775 O O . GLU A 1 254 ? -6.729 -2.807 26.882 1.00 95.00 254 GLU A O 1
ATOM 1780 N N . GLU A 1 255 ? -4.819 -3.447 27.879 1.00 89.38 255 GLU A N 1
ATOM 1781 C CA . GLU A 1 255 ? -5.021 -4.871 27.619 1.00 89.38 255 GLU A CA 1
ATOM 1782 C C . GLU A 1 255 ? -6.328 -5.362 28.271 1.00 89.38 255 GLU A C 1
ATOM 1784 O O . GLU A 1 255 ? -6.602 -5.114 29.445 1.00 89.38 255 GLU A O 1
ATOM 1789 N N . GLY A 1 25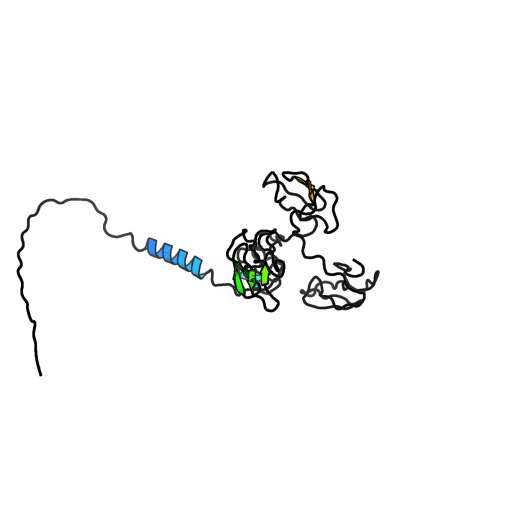6 ? -7.158 -6.066 27.497 1.00 85.69 256 GLY A N 1
ATOM 1790 C CA . GLY A 1 256 ? -8.421 -6.640 27.972 1.00 85.69 256 GLY A CA 1
ATOM 1791 C C . GLY A 1 256 ? -9.627 -5.692 27.970 1.00 85.69 256 GLY A C 1
ATOM 1792 O O . GLY A 1 256 ? -10.755 -6.149 28.191 1.00 85.69 256 GLY A O 1
ATOM 1793 N N . TRP A 1 257 ? -9.453 -4.404 27.665 1.00 94.50 257 TRP A N 1
ATOM 1794 C CA . TRP A 1 257 ? -10.592 -3.496 27.533 1.00 94.50 257 TRP A CA 1
ATOM 1795 C C . TRP A 1 257 ? -11.411 -3.797 26.269 1.00 94.50 257 TRP A C 1
ATOM 1797 O O . TRP A 1 257 ? -10.884 -3.897 25.164 1.00 94.50 257 TRP A O 1
ATOM 1807 N N . SER A 1 258 ? -12.723 -3.982 26.440 1.00 92.56 258 SER A N 1
ATOM 1808 C CA . SER A 1 258 ? -13.615 -4.539 25.410 1.00 92.56 258 SER A CA 1
ATOM 1809 C C . SER A 1 258 ? -15.045 -3.992 25.518 1.00 92.56 258 SER A C 1
ATOM 1811 O O . SER A 1 258 ? -16.014 -4.739 25.603 1.00 92.56 258 SER A O 1
ATOM 1813 N N . GLN A 1 259 ? -15.181 -2.662 25.547 1.00 94.75 259 GLN A N 1
ATOM 1814 C CA . GLN A 1 259 ? -16.484 -1.974 25.653 1.00 94.75 259 GLN A CA 1
ATOM 1815 C C . GLN A 1 259 ? -17.011 -1.435 24.307 1.00 94.75 259 GLN A C 1
ATOM 1817 O O . GLN A 1 259 ? -17.955 -0.647 24.295 1.00 94.75 259 GLN A O 1
ATOM 1822 N N . CYS A 1 260 ? -16.401 -1.833 23.188 1.00 95.62 260 CYS A N 1
ATOM 1823 C CA . CYS A 1 260 ? -16.826 -1.476 21.830 1.00 95.62 260 CYS A CA 1
ATOM 1824 C C . CYS A 1 260 ? -17.447 -2.682 21.118 1.00 95.62 260 CYS A C 1
ATOM 1826 O O . CYS A 1 260 ? -17.361 -3.809 21.609 1.00 95.62 260 CYS A O 1
ATOM 1828 N N . ASP A 1 261 ? -18.034 -2.457 19.943 1.00 95.75 261 ASP A N 1
ATOM 1829 C CA . ASP A 1 261 ? -18.695 -3.516 19.168 1.00 95.75 261 ASP A CA 1
ATOM 1830 C C . ASP A 1 261 ? -17.709 -4.585 18.662 1.00 95.75 261 ASP A C 1
ATOM 1832 O O . ASP A 1 261 ? -18.065 -5.755 18.519 1.00 95.75 261 ASP A O 1
ATOM 1836 N N . ALA A 1 262 ? -16.465 -4.183 18.396 1.00 91.62 262 ALA A N 1
ATOM 1837 C CA . ALA A 1 262 ? -15.386 -5.032 17.912 1.00 91.62 262 ALA A CA 1
ATOM 1838 C C . ALA A 1 262 ? -14.100 -4.846 18.743 1.00 91.62 262 ALA A C 1
ATOM 1840 O O . ALA A 1 262 ? -13.867 -3.763 19.290 1.00 91.62 262 ALA A O 1
ATOM 1841 N N . PRO A 1 263 ? -13.235 -5.876 18.831 1.00 91.44 263 PRO A N 1
ATOM 1842 C CA . PRO A 1 263 ? -11.937 -5.761 19.492 1.00 91.44 263 PRO A CA 1
ATOM 1843 C C . PRO A 1 263 ? -10.994 -4.806 18.742 1.00 91.44 263 PRO A C 1
ATOM 1845 O O . PRO A 1 263 ? -11.327 -4.273 17.680 1.00 91.44 263 PRO A O 1
ATOM 1848 N N . LYS A 1 264 ? -9.791 -4.608 19.293 1.00 89.19 264 LYS A N 1
ATOM 1849 C CA . LYS A 1 264 ? -8.704 -3.893 18.615 1.00 89.19 264 LYS A CA 1
ATOM 1850 C C . LYS A 1 264 ? -8.430 -4.549 17.260 1.00 89.19 264 LYS A C 1
ATOM 1852 O O . LYS A 1 264 ? -8.281 -5.768 17.200 1.00 89.19 264 LYS A O 1
ATOM 1857 N N . LYS A 1 265 ? -8.324 -3.760 16.185 1.00 86.06 265 LYS A N 1
ATOM 1858 C CA . LYS A 1 265 ? -7.853 -4.285 14.886 1.00 86.06 265 LYS A CA 1
ATOM 1859 C C . LYS A 1 265 ? -6.348 -4.511 14.861 1.00 86.06 265 LYS A C 1
ATOM 1861 O O . LYS A 1 265 ? -5.876 -5.432 14.208 1.00 86.06 265 LYS A O 1
ATOM 1866 N N . PHE A 1 266 ? -5.620 -3.686 15.599 1.00 83.62 266 PHE A N 1
ATOM 1867 C CA . PHE A 1 266 ? -4.227 -3.896 15.947 1.00 83.62 266 PHE A CA 1
ATOM 1868 C C . PHE A 1 266 ? -3.997 -3.357 17.356 1.00 83.62 266 PHE A C 1
ATOM 1870 O O . PHE A 1 266 ? -4.714 -2.459 17.804 1.00 83.62 266 PHE A O 1
ATOM 1877 N N . ASP A 1 267 ? -3.006 -3.908 18.043 1.00 88.06 267 ASP A N 1
ATOM 1878 C CA . ASP A 1 267 ? -2.534 -3.380 19.315 1.00 88.06 267 ASP A CA 1
ATOM 1879 C C . ASP A 1 267 ? -1.190 -2.697 19.084 1.00 88.06 267 ASP A C 1
ATOM 1881 O O . ASP A 1 267 ? -0.285 -3.327 18.540 1.00 88.06 267 ASP A O 1
ATOM 1885 N N . CYS A 1 268 ? -1.082 -1.413 19.429 1.00 87.69 268 CYS A N 1
ATOM 1886 C CA . CYS A 1 268 ? 0.198 -0.705 19.385 1.00 87.69 268 CYS A CA 1
ATOM 1887 C C . CYS A 1 268 ? 0.889 -0.657 20.749 1.00 87.69 268 CYS A C 1
ATOM 1889 O O . CYS A 1 268 ? 2.058 -0.284 20.812 1.00 87.69 268 CYS A O 1
ATOM 1891 N N . VAL A 1 269 ? 0.211 -1.056 21.830 1.00 89.69 269 VAL A N 1
ATOM 1892 C CA . VAL A 1 269 ? 0.784 -1.033 23.174 1.00 89.69 269 VAL A CA 1
ATOM 1893 C C . VAL A 1 269 ? 1.715 -2.227 23.357 1.00 89.69 269 VAL A C 1
ATOM 1895 O O . VAL A 1 269 ? 1.281 -3.375 23.312 1.00 89.69 269 VAL A O 1
ATOM 1898 N N . GLY A 1 270 ? 2.995 -1.954 23.622 1.00 67.12 270 GLY A N 1
ATOM 1899 C CA . GLY A 1 270 ? 3.968 -2.985 24.004 1.00 67.12 270 GLY A CA 1
ATOM 1900 C C . GLY A 1 270 ? 4.414 -3.925 22.876 1.00 67.12 270 GLY A C 1
ATOM 1901 O O . GLY A 1 270 ? 4.741 -5.078 23.164 1.00 67.12 270 GLY A O 1
ATOM 1902 N N . LEU A 1 271 ? 4.415 -3.443 21.625 1.00 57.09 271 LEU A N 1
ATOM 1903 C CA . LEU A 1 271 ? 4.974 -4.144 20.456 1.00 57.09 271 LEU A CA 1
ATOM 1904 C C . LEU A 1 271 ? 6.499 -4.316 20.511 1.00 57.09 271 LEU A C 1
ATOM 1906 O O . LEU A 1 271 ? 7.201 -3.371 20.939 1.00 57.09 271 LEU A O 1
#

Radius of gyration: 30.81 Å; chains: 1; bounding box: 46×83×105 Å